Protein 4R2Y (pdb70)

Organism: Homo sapiens (NCBI:txid9606)

Nearest PDB structures (foldseek):
  4r2y-assembly3_C  TM=1.016E+00  e=1.659E-13  Homo sapiens
  5jg6-assembly2_D  TM=7.087E-01  e=4.059E-10  Homo sapiens
  9gaw-assembly1_C  TM=7.045E-01  e=9.807E-10  Homo sapiens
  4ui9-assembly1_B  TM=6.961E-01  e=1.474E-09  Homo sapiens
  5g05-assembly1_B  TM=6.969E-01  e=1.688E-09  Homo sapiens

Secondary structure (DSSP, 8-state):
-B-TTT--BTTS--GGGTTTT----EEEBTTS-EEEHHHHHHHHHHHS---B-TTSSSBP-B--/-B-TTT--BTTS--TT----EEEBTTS-EEEHHHHHHHHHHHPPPPB-TTT-SBP-B--/--B-TTT--BTTS--TTTTTTT----EEEBTTS-EEEHHHHHHHHHHHS--PBPTTSSSBP-B--/--B-TTT--BTTS--TT------EEEBTT--EEEHHHHHHHHHHHPPPPB-TTT-SB--B--

Foldseek 3Di:
DAAPQQRHDQVDAHPVCVVVNDDFHKDADPVGHIHTPVRVVVVCVVPDDQDCDPVDRHGDDDDD/DAAPQQRDDQVDAGPVDVFHKDADPVGHIHTPVRVVVVVVVPDDFDADPPPRHTDDDDD/DQAAPQQRHGQVDARPVCVVVVDDFDKDADPVGHIHTPVRVVVVCVVVDDQDCDPVDRHRDDDDD/DQAAPQQRDGQVDAGPVDPHDWHKDADPVGHIHTVVSVVVVVVVPDDFDADPPPRHGDDDDD

CATH classification: 3.30.40.10

Structure (mmCIF, N/CA/C/O backbone):
data_4R2Y
#
_entry.id   4R2Y
#
_cell.length_a   52.446
_cell.length_b   39.876
_cell.length_c   65.038
_cell.angle_alpha   90.00
_cell.angle_beta   108.49
_cell.angle_gamma   90.00
#
_symmetry.space_group_name_H-M   'P 1 2 1'
#
loop_
_entity.id
_entity.type
_entity.pdbx_description
1 polymer 'Anaphase-promoting complex subunit 11'
2 non-polymer 'ZINC ION'
3 water water
#
loop_
_atom_site.group_PDB
_atom_site.id
_atom_site.type_symbol
_atom_site.label_atom_id
_atom_site.label_alt_id
_atom_site.label_comp_id
_atom_site.label_asym_id
_atom_site.label_entity_id
_atom_site.label_seq_id
_atom_site.pdbx_PDB_ins_code
_atom_site.Cartn_x
_atom_site.Cartn_y
_atom_site.Cartn_z
_atom_site.occupancy
_atom_site.B_iso_or_equiv
_atom_site.auth_seq_id
_atom_site.auth_comp_id
_atom_site.auth_asym_id
_atom_site.auth_atom_id
_atom_site.pdbx_PDB_model_num
ATOM 1 N N . GLU A 1 5 ? 60.342 -20.458 32.729 1.00 37.28 21 GLU A N 1
ATOM 2 C CA . GLU A 1 5 ? 60.344 -19.226 31.957 1.00 29.14 21 GLU A CA 1
ATOM 3 C C . GLU A 1 5 ? 59.556 -18.150 32.701 1.00 23.13 21 GLU A C 1
ATOM 4 O O . GLU A 1 5 ? 58.800 -18.448 33.626 1.00 22.93 21 GLU A O 1
ATOM 10 N N . ASN A 1 6 ? 59.742 -16.906 32.285 1.00 20.06 22 ASN A N 1
ATOM 11 C CA . ASN A 1 6 ? 59.230 -15.754 33.024 1.00 19.04 22 ASN A CA 1
ATOM 12 C C . ASN A 1 6 ? 58.285 -14.878 32.205 1.00 15.97 22 ASN A C 1
ATOM 13 O O . ASN A 1 6 ? 58.452 -14.716 31.002 1.00 19.42 22 ASN A O 1
ATOM 18 N N . CYS A 1 7 ? 57.290 -14.311 32.877 1.00 14.79 23 CYS A N 1
ATOM 19 C CA . CYS A 1 7 ? 56.412 -13.300 32.289 1.00 14.58 23 CYS A CA 1
ATOM 20 C C . CYS A 1 7 ? 57.230 -12.167 31.674 1.00 15.89 23 CYS A C 1
ATOM 21 O O . CYS A 1 7 ? 58.144 -11.636 32.322 1.00 16.76 23 CYS A O 1
ATOM 24 N N . GLY A 1 8 ? 56.890 -11.778 30.451 1.00 17.79 24 GLY A N 1
ATOM 25 C CA . GLY A 1 8 ? 57.626 -10.741 29.745 1.00 20.91 24 GLY A CA 1
ATOM 26 C C . GLY A 1 8 ? 57.544 -9.343 30.349 1.00 21.40 24 GLY A C 1
ATOM 27 O O . GLY A 1 8 ? 58.390 -8.490 30.085 1.00 21.27 24 GLY A O 1
ATOM 28 N N . ILE A 1 9 ? 56.538 -9.103 31.175 1.00 13.74 25 ILE A N 1
ATOM 29 C CA . ILE A 1 9 ? 56.353 -7.778 31.749 1.00 15.72 25 ILE A CA 1
ATOM 30 C C . ILE A 1 9 ? 57.071 -7.658 33.099 1.00 17.07 25 ILE A C 1
ATOM 31 O O . ILE A 1 9 ? 57.921 -6.797 33.274 1.00 14.34 25 ILE A O 1
ATOM 36 N N . CYS A 1 10 ? 56.755 -8.555 34.030 1.00 11.85 26 CYS A N 1
ATOM 37 C CA . CYS A 1 10 ? 57.238 -8.457 35.407 1.00 12.31 26 CYS A CA 1
ATOM 38 C C . CYS A 1 10 ? 58.488 -9.308 35.638 1.00 14.78 26 CYS A C 1
ATOM 39 O O . CYS A 1 10 ? 59.149 -9.201 36.675 1.00 18.27 26 CYS A O 1
ATOM 42 N N . ARG A 1 11 ? 58.791 -10.167 34.669 1.00 13.73 27 ARG A N 1
ATOM 43 C CA . ARG A 1 11 ? 59.994 -11.006 34.708 1.00 13.77 27 ARG A CA 1
ATOM 44 C C . ARG A 1 11 ? 60.042 -11.950 35.920 1.00 20.01 27 ARG A C 1
ATOM 45 O O . ARG A 1 11 ? 61.117 -12.346 36.380 1.00 20.44 27 ARG A O 1
ATOM 53 N N . MET A 1 12 ? 58.876 -12.295 36.443 1.00 14.05 28 MET A N 1
ATOM 54 C CA . MET A 1 12 ? 58.769 -13.302 37.478 1.00 14.54 28 MET A CA 1
ATOM 55 C C . MET A 1 12 ? 58.336 -14.611 36.816 1.00 18.67 28 MET A C 1
ATOM 56 O O . MET A 1 12 ? 57.727 -14.604 35.745 1.00 16.39 28 MET A O 1
ATOM 61 N N . ALA A 1 13 ? 58.620 -15.728 37.475 1.00 19.65 29 ALA A N 1
ATOM 62 C CA . ALA A 1 13 ? 58.247 -17.036 36.939 1.00 25.61 29 ALA A CA 1
ATOM 63 C C . ALA A 1 13 ? 56.753 -17.184 36.565 1.00 22.28 29 ALA A C 1
ATOM 64 O O . ALA A 1 13 ? 55.867 -16.767 37.318 1.00 16.14 29 ALA A O 1
ATOM 66 N N . PHE A 1 14 ? 56.481 -17.816 35.419 1.00 18.76 30 PHE A N 1
ATOM 67 C CA . PHE A 1 14 ? 55.109 -18.157 35.034 1.00 18.91 30 PHE A CA 1
ATOM 68 C C . PHE A 1 14 ? 54.459 -19.101 36.034 1.00 18.84 30 PHE A C 1
ATOM 69 O O . PHE A 1 14 ? 53.243 -19.075 36.236 1.00 17.36 30 PHE A O 1
ATOM 77 N N . ASN A 1 15 ? 55.267 -19.971 36.624 1.00 22.42 31 ASN A N 1
ATOM 78 C CA . ASN A 1 15 ? 54.748 -21.008 37.502 1.00 24.52 31 ASN A CA 1
ATOM 79 C C . ASN A 1 15 ? 54.361 -20.430 38.844 1.00 23.86 31 ASN A C 1
ATOM 80 O O . ASN A 1 15 ? 53.821 -21.133 39.693 1.00 29.08 31 ASN A O 1
ATOM 85 N N . GLY A 1 16 ? 54.650 -19.145 39.041 1.00 17.26 32 GLY A N 1
ATOM 86 C CA . GLY A 1 16 ? 54.254 -18.467 40.257 1.00 19.95 32 GLY A CA 1
ATOM 87 C C . GLY A 1 16 ? 53.456 -17.224 39.914 1.00 18.14 32 GLY A C 1
ATOM 88 O O . GLY A 1 16 ? 53.106 -17.007 38.756 1.00 14.37 32 GLY A O 1
ATOM 89 N N . CYS A 1 17 ? 53.182 -16.401 40.917 1.00 17.38 33 CYS A N 1
ATOM 90 C CA . CYS A 1 17 ? 52.328 -15.230 40.703 1.00 19.21 33 CYS A CA 1
ATOM 91 C C . CYS A 1 17 ? 53.114 -13.971 40.343 1.00 14.53 33 CYS A C 1
ATOM 92 O O . CYS A 1 17 ? 54.344 -13.950 40.429 1.00 14.48 33 CYS A O 1
ATOM 95 N N . CYS A 1 18 ? 52.386 -12.943 39.912 1.00 14.01 34 CYS A N 1
ATOM 96 C CA . CYS A 1 18 ? 52.944 -11.616 39.617 1.00 12.53 34 CYS A CA 1
ATOM 97 C C . CYS A 1 18 ? 53.233 -10.906 40.938 1.00 12.81 34 CYS A C 1
ATOM 98 O O . CYS A 1 18 ? 52.864 -11.404 41.994 1.00 14.85 34 CYS A O 1
ATOM 101 N N . PRO A 1 19 ? 53.878 -9.728 40.881 1.00 12.75 35 PRO A N 1
ATOM 102 C CA . PRO A 1 19 ? 54.276 -9.055 42.127 1.00 14.81 35 PRO A CA 1
ATOM 103 C C . PRO A 1 19 ? 53.085 -8.648 42.998 1.00 14.64 35 PRO A C 1
ATOM 104 O O . PRO A 1 19 ? 53.243 -8.584 44.218 1.00 18.62 35 PRO A O 1
ATOM 108 N N . ASP A 1 20 ? 51.926 -8.369 42.408 1.00 12.26 36 ASP A N 1
ATOM 109 C CA . ASP A 1 20 ? 50.779 -7.939 43.222 1.00 16.76 36 ASP A CA 1
ATOM 110 C C . ASP A 1 20 ? 50.290 -9.052 44.129 1.00 17.53 36 ASP A C 1
ATOM 111 O O . ASP A 1 20 ? 49.665 -8.805 45.164 1.00 17.05 36 ASP A O 1
ATOM 116 N N . CYS A 1 21 ? 50.553 -10.280 43.715 1.00 14.22 37 CYS A N 1
ATOM 117 C CA . CYS A 1 21 ? 49.833 -11.420 44.257 1.00 17.94 37 CYS A CA 1
ATOM 118 C C . CYS A 1 21 ? 50.661 -12.194 45.267 1.00 22.87 37 CYS A C 1
ATOM 119 O O . CYS A 1 21 ? 50.153 -13.099 45.923 1.00 22.09 37 CYS A O 1
ATOM 122 N N . LYS A 1 22 ? 51.936 -11.835 45.382 1.00 21.13 38 LYS A N 1
ATOM 123 C CA . LYS A 1 22 ? 52.891 -12.587 46.196 1.00 27.05 38 LYS A CA 1
ATOM 124 C C . LYS A 1 22 ? 52.564 -12.518 47.674 1.00 30.30 38 LYS A C 1
ATOM 125 O O . LYS A 1 22 ? 52.514 -13.538 48.371 1.00 34.09 38 LYS A O 1
ATOM 131 N N . VAL A 1 23 ? 52.385 -11.298 48.161 1.00 31.49 39 VAL A N 1
ATOM 132 C CA . VAL A 1 23 ? 52.073 -11.116 49.565 1.00 40.70 39 VAL A CA 1
ATOM 133 C C . VAL A 1 23 ? 50.833 -11.891 49.980 1.00 48.04 39 VAL A C 1
ATOM 134 O O . VAL A 1 23 ? 50.917 -12.793 50.774 1.00 53.46 39 VAL A O 1
ATOM 138 N N . PRO A 1 24 ? 49.686 -11.573 49.399 1.00 48.05 40 PRO A N 1
ATOM 139 C CA . PRO A 1 24 ? 48.395 -12.010 49.928 1.00 46.72 40 PRO A CA 1
ATOM 140 C C . PRO A 1 24 ? 47.933 -13.232 49.204 1.00 45.23 40 PRO A C 1
ATOM 141 O O . PRO A 1 24 ? 46.802 -13.670 49.331 1.00 46.62 40 PRO A O 1
ATOM 145 N N . GLY A 1 25 ? 48.839 -13.804 48.440 1.00 41.29 41 GLY A N 1
ATOM 146 C CA . GLY A 1 25 ? 48.474 -14.989 47.707 1.00 40.75 41 GLY A CA 1
ATOM 147 C C . GLY A 1 25 ? 47.102 -14.998 47.050 1.00 40.78 41 GLY A C 1
ATOM 148 O O . GLY A 1 25 ? 46.273 -15.844 47.373 1.00 46.29 41 GLY A O 1
ATOM 149 N N . ASP A 1 26 ? 46.857 -14.097 46.105 1.00 32.67 42 ASP A N 1
ATOM 150 C CA . ASP A 1 26 ? 45.643 -14.183 45.299 1.00 29.65 42 ASP A CA 1
ATOM 151 C C . ASP A 1 26 ? 45.903 -15.086 44.091 1.00 21.68 42 ASP A C 1
ATOM 152 O O . ASP A 1 26 ? 47.060 -15.276 43.688 1.00 20.57 42 ASP A O 1
ATOM 157 N N . ASP A 1 27 ? 44.839 -15.651 43.528 1.00 19.28 43 ASP A N 1
ATOM 158 C CA . ASP A 1 27 ? 44.917 -16.328 42.231 1.00 19.57 43 ASP A CA 1
ATOM 159 C C . ASP A 1 27 ? 45.523 -15.357 41.238 1.00 16.46 43 ASP A C 1
ATOM 160 O O . ASP A 1 27 ? 45.206 -14.163 41.250 1.00 16.04 43 ASP A O 1
ATOM 165 N N . CYS A 1 28 ? 46.374 -15.870 40.361 1.00 15.72 44 CYS A N 1
ATOM 166 C CA . CYS A 1 28 ? 47.073 -15.022 39.407 1.00 14.03 44 CYS A CA 1
ATOM 167 C C . CYS A 1 28 ? 47.204 -15.814 38.103 1.00 11.71 44 CYS A C 1
ATOM 168 O O . CYS A 1 28 ? 48.239 -16.414 37.827 1.00 16.13 44 CYS A O 1
ATOM 171 N N . PRO A 1 29 ? 46.139 -15.845 37.307 1.00 11.31 45 PRO A N 1
ATOM 172 C CA . PRO A 1 29 ? 46.116 -16.715 36.126 1.00 16.01 45 PRO A CA 1
ATOM 173 C C . PRO A 1 29 ? 46.998 -16.189 34.997 1.00 12.10 45 PRO A C 1
ATOM 174 O O . PRO A 1 29 ? 47.346 -15.007 34.985 1.00 13.57 45 PRO A O 1
ATOM 178 N N . LEU A 1 30 ? 47.334 -17.076 34.057 1.00 14.12 46 LEU A N 1
ATOM 179 C CA . LEU A 1 30 ? 48.122 -16.726 32.892 1.00 11.17 46 LEU A CA 1
ATOM 180 C C . LEU A 1 30 ? 47.251 -16.526 31.665 1.00 14.40 46 LEU A C 1
ATOM 181 O O . LEU A 1 30 ? 46.137 -17.053 31.575 1.00 13.90 46 LEU A O 1
ATOM 186 N N . VAL A 1 31 ? 47.762 -15.759 30.707 1.00 13.59 47 VAL A N 1
ATOM 187 C CA . VAL A 1 31 ? 47.064 -15.568 29.432 1.00 15.49 47 VAL A CA 1
ATOM 188 C C . VAL A 1 31 ? 48.042 -15.669 28.281 1.00 16.77 47 VAL A C 1
ATOM 189 O O . VAL A 1 31 ? 49.233 -15.424 28.450 1.00 14.00 47 VAL A O 1
ATOM 193 N N . TRP A 1 32 ? 47.531 -16.035 27.112 1.00 16.62 48 TRP A N 1
ATOM 194 C CA . TRP A 1 32 ? 48.387 -16.261 25.958 1.00 15.41 48 TRP A CA 1
ATOM 195 C C . TRP A 1 32 ? 47.934 -15.420 24.799 1.00 13.64 48 TRP A C 1
ATOM 196 O O . TRP A 1 32 ? 46.726 -15.194 24.619 1.00 13.20 48 TRP A O 1
ATOM 207 N N . GLY A 1 33 ? 48.899 -14.968 23.999 1.00 16.19 49 GLY A N 1
ATOM 208 C CA . GLY A 1 33 ? 48.592 -14.221 22.795 1.00 16.66 49 GLY A CA 1
ATOM 209 C C . GLY A 1 33 ? 48.772 -15.074 21.549 1.00 16.54 49 GLY A C 1
ATOM 210 O O . GLY A 1 33 ? 49.462 -16.086 21.592 1.00 19.37 49 GLY A O 1
ATOM 211 N N . GLN A 1 34 ? 48.160 -14.657 20.443 1.00 18.27 50 GLN A N 1
ATOM 212 C CA . GLN A 1 34 ? 48.292 -15.370 19.166 1.00 23.27 50 GLN A CA 1
ATOM 213 C C . GLN A 1 34 ? 49.748 -15.366 18.702 1.00 23.04 50 GLN A C 1
ATOM 214 O O . GLN A 1 34 ? 50.178 -16.230 17.933 1.00 17.70 50 GLN A O 1
ATOM 220 N N . CYS A 1 35 ? 50.509 -14.394 19.185 1.00 18.23 51 CYS A N 1
ATOM 221 C CA . CYS A 1 35 ? 51.933 -14.302 18.885 1.00 15.25 51 CYS A CA 1
ATOM 222 C C . CYS A 1 35 ? 52.738 -15.300 19.694 1.00 17.61 51 CYS A C 1
ATOM 223 O O . CYS A 1 35 ? 53.948 -15.407 19.523 1.00 20.83 51 CYS A O 1
ATOM 226 N N . SER A 1 36 ? 52.073 -16.010 20.599 1.00 18.78 52 SER A N 1
ATOM 227 C CA . SER A 1 36 ? 52.719 -17.066 21.370 1.00 21.97 52 SER A CA 1
ATOM 228 C C . SER A 1 36 ? 53.378 -16.605 22.657 1.00 17.57 52 SER A C 1
ATOM 229 O O . SER A 1 36 ? 54.118 -17.359 23.255 1.00 22.45 52 SER A O 1
ATOM 232 N N . HIS A 1 37 ? 53.162 -15.359 23.063 1.00 18.77 53 HIS A N 1
ATOM 233 C CA . HIS A 1 37 ? 53.778 -14.909 24.308 1.00 17.59 53 HIS A CA 1
ATOM 234 C C . HIS A 1 37 ? 52.785 -15.053 25.440 1.00 14.87 53 HIS A C 1
ATOM 235 O O . HIS A 1 37 ? 51.593 -14.877 25.252 1.00 15.06 53 HIS A O 1
ATOM 242 N N . CYS A 1 38 ? 53.295 -15.401 26.608 1.00 14.22 54 CYS A N 1
ATOM 243 C CA . CYS A 1 38 ? 52.454 -15.646 27.762 1.00 17.04 54 CYS A CA 1
ATOM 244 C C . CYS A 1 38 ? 52.737 -14.560 28.798 1.00 15.51 54 CYS A C 1
ATOM 245 O O . CYS A 1 38 ? 53.875 -14.102 28.920 1.00 13.47 54 CYS A O 1
ATOM 248 N N . PHE A 1 39 ? 51.711 -14.142 29.537 1.00 12.97 55 PHE A N 1
ATOM 249 C CA . PHE A 1 39 ? 51.890 -13.154 30.608 1.00 10.72 55 PHE A CA 1
ATOM 250 C C . PHE A 1 39 ? 50.972 -13.511 31.751 1.00 12.87 55 PHE A C 1
ATOM 251 O O . PHE A 1 39 ? 49.974 -14.183 31.532 1.00 10.65 55 PHE A O 1
ATOM 259 N N . HIS A 1 40 ? 51.278 -13.048 32.963 1.00 12.01 56 HIS A N 1
ATOM 260 C CA . HIS A 1 40 ? 50.252 -13.027 33.993 1.00 12.55 56 HIS A CA 1
ATOM 261 C C . HIS A 1 40 ? 49.148 -12.093 33.496 1.00 10.74 56 HIS A C 1
ATOM 262 O O . HIS A 1 40 ? 49.422 -11.027 32.946 1.00 10.50 56 HIS A O 1
ATOM 269 N N . MET A 1 41 ? 47.901 -12.516 33.660 1.00 10.10 57 MET A N 1
ATOM 270 C CA A MET A 1 41 ? 46.756 -11.675 33.357 0.46 9.62 57 MET A CA 1
ATOM 271 C CA B MET A 1 41 ? 46.744 -11.682 33.378 0.54 9.62 57 MET A CA 1
ATOM 272 C C . MET A 1 41 ? 46.866 -10.292 33.994 1.00 9.46 57 MET A C 1
ATOM 273 O O . MET A 1 41 ? 46.586 -9.282 33.338 1.00 10.03 57 MET A O 1
ATOM 282 N N . HIS A 1 42 ? 47.274 -10.241 35.268 1.00 9.76 58 HIS A N 1
ATOM 283 C CA . HIS A 1 42 ? 47.401 -8.953 35.959 1.00 9.67 58 HIS A CA 1
ATOM 284 C C . HIS A 1 42 ? 48.391 -8.025 35.265 1.00 9.59 58 HIS A C 1
ATOM 285 O O . HIS A 1 42 ? 48.158 -6.815 35.157 1.00 9.33 58 HIS A O 1
ATOM 292 N N . CYS A 1 43 ? 49.479 -8.605 34.764 1.00 9.85 59 CYS A N 1
ATOM 293 C CA . CYS A 1 43 ? 50.493 -7.830 34.067 1.00 9.83 59 CYS A CA 1
ATOM 294 C C . CYS A 1 43 ? 49.999 -7.316 32.717 1.00 10.46 59 CYS A C 1
ATOM 295 O O . CYS A 1 43 ? 50.116 -6.139 32.441 1.00 9.19 59 CYS A O 1
ATOM 298 N N . ILE A 1 44 ? 49.432 -8.191 31.884 1.00 9.26 60 ILE A N 1
ATOM 299 C CA . ILE A 1 44 ? 48.977 -7.752 30.568 1.00 9.50 60 ILE A CA 1
ATOM 300 C C . ILE A 1 44 ? 47.818 -6.780 30.744 1.00 10.10 60 ILE A C 1
ATOM 301 O O . ILE A 1 44 ? 47.659 -5.841 29.974 1.00 8.26 60 ILE A O 1
ATOM 306 N N . LEU A 1 45 ? 47.030 -6.965 31.798 1.00 9.13 61 LEU A N 1
ATOM 307 C CA . LEU A 1 45 ? 45.983 -5.978 32.089 1.00 11.50 61 LEU A CA 1
ATOM 308 C C . LEU A 1 45 ? 46.505 -4.552 32.308 1.00 9.91 61 LEU A C 1
ATOM 309 O O . LEU A 1 45 ? 45.919 -3.596 31.780 1.00 7.96 61 LEU A O 1
ATOM 314 N N . LYS A 1 46 ? 47.579 -4.396 33.094 1.00 8.54 62 LYS A N 1
ATOM 315 C CA . LYS A 1 46 ? 48.213 -3.091 33.290 1.00 8.57 62 LYS A CA 1
ATOM 316 C C . LYS A 1 46 ? 48.707 -2.526 31.976 1.00 12.95 62 LYS A C 1
ATOM 317 O O . LYS A 1 46 ? 48.605 -1.320 31.725 1.00 9.00 62 LYS A O 1
ATOM 323 N N . TRP A 1 47 ? 49.285 -3.394 31.160 1.00 8.49 63 TRP A N 1
ATOM 324 C CA . TRP A 1 47 ? 49.761 -2.997 29.837 1.00 8.36 63 TRP A CA 1
ATOM 325 C C . TRP A 1 47 ? 48.610 -2.460 28.974 1.00 9.65 63 TRP A C 1
ATOM 326 O O . TRP A 1 47 ? 48.677 -1.355 28.460 1.00 7.85 63 TRP A O 1
ATOM 337 N N . LEU A 1 48 ? 47.549 -3.250 28.831 1.00 7.82 64 LEU A N 1
ATOM 338 C CA . LEU A 1 48 ? 46.460 -2.906 27.926 1.00 7.50 64 LEU A CA 1
ATOM 339 C C . LEU A 1 48 ? 45.732 -1.685 28.415 1.00 7.37 64 LEU A C 1
ATOM 340 O O . LEU A 1 48 ? 45.296 -0.853 27.628 1.00 8.64 64 LEU A O 1
ATOM 345 N N . HIS A 1 49 ? 45.646 -1.527 29.733 1.00 7.50 65 HIS A N 1
ATOM 346 C CA . HIS A 1 49 ? 44.960 -0.357 30.268 1.00 7.64 65 HIS A CA 1
ATOM 347 C C . HIS A 1 49 ? 45.749 0.909 29.958 1.00 7.46 65 HIS A C 1
ATOM 348 O O . HIS A 1 49 ? 45.189 1.965 29.615 1.00 7.34 65 HIS A O 1
ATOM 355 N N . ALA A 1 50 ? 47.063 0.817 30.061 1.00 7.68 66 ALA A N 1
ATOM 356 C CA . ALA A 1 50 ? 47.893 1.997 29.843 1.00 7.79 66 ALA A CA 1
ATOM 357 C C . ALA A 1 50 ? 47.935 2.358 28.355 1.00 7.62 66 ALA A C 1
ATOM 358 O O . ALA A 1 50 ? 47.909 3.547 27.989 1.00 8.53 66 ALA A O 1
ATOM 360 N N . GLN A 1 51 ? 47.972 1.350 27.497 1.00 7.53 67 GLN A N 1
ATOM 361 C CA . GLN A 1 51 ? 48.102 1.615 26.052 1.00 7.40 67 GLN A CA 1
ATOM 362 C C . GLN A 1 51 ? 46.803 2.019 25.363 1.00 10.56 67 GLN A C 1
ATOM 363 O O . GLN A 1 51 ? 46.840 2.616 24.291 1.00 12.66 67 GLN A O 1
ATOM 369 N N . GLN A 1 52 ? 45.666 1.668 25.950 1.00 7.04 68 GLN A N 1
ATOM 370 C CA . GLN A 1 52 ? 44.363 1.926 25.324 1.00 6.84 68 GLN A CA 1
ATOM 371 C C . GLN A 1 52 ? 43.966 3.385 25.548 1.00 11.81 68 GLN A C 1
ATOM 372 O O . GLN A 1 52 ? 44.342 3.970 26.551 1.00 12.03 68 GLN A O 1
ATOM 378 N N . VAL A 1 53 ? 43.239 3.979 24.600 1.00 9.67 69 VAL A N 1
ATOM 379 C CA . VAL A 1 53 ? 42.734 5.329 24.788 1.00 14.14 69 VAL A CA 1
ATOM 380 C C . VAL A 1 53 ? 41.708 5.332 25.908 1.00 10.03 69 VAL A C 1
ATOM 381 O O . VAL A 1 53 ? 41.003 4.353 26.099 1.00 12.00 69 VAL A O 1
ATOM 385 N N . GLN A 1 54 ? 41.604 6.427 26.638 1.00 14.67 70 GLN A N 1
ATOM 386 C CA . GLN A 1 54 ? 40.508 6.532 27.587 1.00 23.80 70 GLN A CA 1
ATOM 387 C C . GLN A 1 54 ? 39.305 7.037 26.800 1.00 14.93 70 GLN A C 1
ATOM 388 O O . GLN A 1 54 ? 39.327 8.151 26.291 1.00 19.41 70 GLN A O 1
ATOM 390 N N . GLN A 1 55 ? 38.276 6.211 26.638 1.00 10.61 71 GLN A N 1
ATOM 391 C CA . GLN A 1 55 ? 37.159 6.612 25.780 1.00 9.91 71 GLN A CA 1
ATOM 392 C C . GLN A 1 55 ? 36.328 7.652 26.487 1.00 12.11 71 GLN A C 1
ATOM 393 O O . GLN A 1 55 ? 36.335 7.741 27.717 1.00 14.32 71 GLN A O 1
ATOM 399 N N . HIS A 1 56 ? 35.649 8.466 25.695 1.00 12.23 72 HIS A N 1
ATOM 400 C CA . HIS 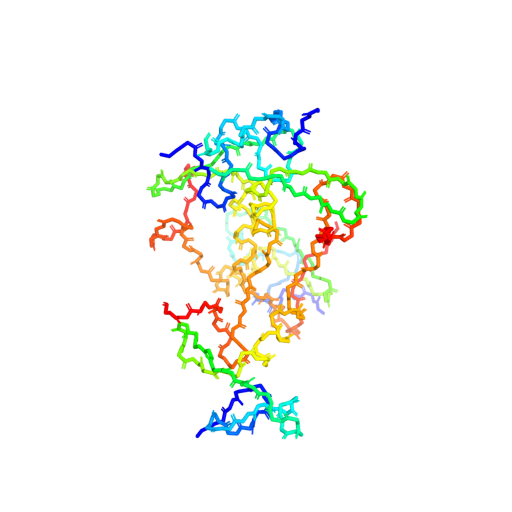A 1 56 ? 34.695 9.400 26.244 1.00 11.93 72 HIS A CA 1
ATOM 401 C C . HIS A 1 56 ? 33.290 8.911 25.928 1.00 10.30 72 HIS A C 1
ATOM 402 O O . HIS A 1 56 ? 33.099 8.008 25.103 1.00 9.91 72 HIS A O 1
ATOM 409 N N . CYS A 1 57 ? 32.315 9.514 26.578 1.00 9.28 73 CYS A N 1
ATOM 410 C CA . CYS A 1 57 ? 30.918 9.192 26.326 1.00 9.16 73 CYS A CA 1
ATOM 411 C C . CYS A 1 57 ? 30.556 9.582 24.887 1.00 10.79 73 CYS A C 1
ATOM 412 O O . CYS A 1 57 ? 31.048 10.587 24.368 1.00 12.47 73 CYS A O 1
ATOM 415 N N . PRO A 1 58 ? 29.711 8.780 24.224 1.00 11.14 74 PRO A N 1
ATOM 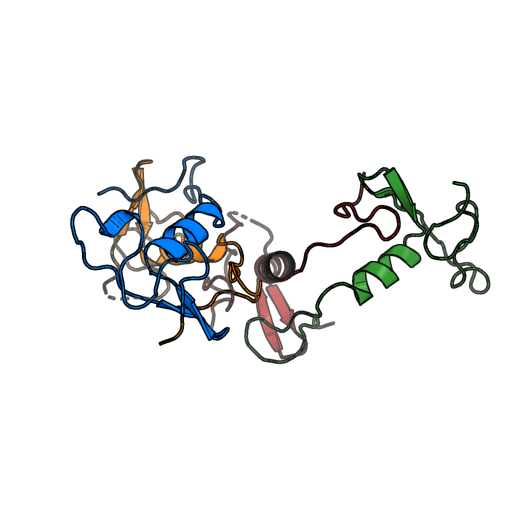416 C CA . PRO A 1 58 ? 29.335 9.129 22.856 1.00 18.36 74 PRO A CA 1
ATOM 417 C C . PRO A 1 58 ? 28.682 10.510 22.748 1.00 17.49 74 PRO A C 1
ATOM 4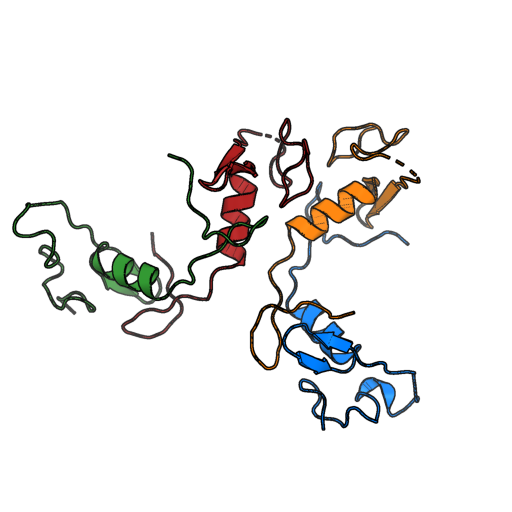18 O O . PRO A 1 58 ? 28.756 11.131 21.688 1.00 22.43 74 PRO A O 1
ATOM 422 N N . MET A 1 59 ? 28.066 10.976 23.829 1.00 12.13 75 MET A N 1
ATOM 423 C CA . MET A 1 59 ? 27.170 12.136 23.782 1.00 11.76 75 MET A CA 1
ATOM 424 C C . MET A 1 59 ? 27.655 13.343 24.589 1.00 18.67 75 MET A C 1
ATOM 425 O O . MET A 1 59 ? 26.997 14.396 24.586 1.00 20.14 75 MET A O 1
ATOM 430 N N . CYS A 1 60 ? 28.764 13.186 25.303 1.00 16.32 76 CYS A N 1
ATOM 431 C CA . CYS A 1 60 ? 29.357 14.295 26.047 1.00 19.06 76 CYS A CA 1
ATOM 432 C C . CYS A 1 60 ? 30.870 14.130 26.148 1.00 17.52 76 CYS A C 1
ATOM 433 O O . CYS A 1 60 ? 31.435 13.153 25.653 1.00 18.16 76 CYS A O 1
ATOM 436 N N . ARG A 1 61 ? 31.546 15.091 26.766 1.00 17.39 77 ARG A N 1
ATOM 437 C CA . ARG A 1 61 ? 33.002 15.037 26.778 1.00 15.49 77 ARG A CA 1
ATOM 438 C C . ARG A 1 61 ? 33.585 14.185 27.888 1.00 13.89 77 ARG A C 1
ATOM 439 O O . ARG A 1 61 ? 34.789 13.919 27.900 1.00 14.60 77 ARG A O 1
ATOM 447 N N . GLN A 1 62 ? 32.752 13.781 28.839 1.00 11.06 78 GLN A N 1
ATOM 448 C CA . GLN A 1 62 ? 33.256 13.063 30.010 1.00 10.67 78 GLN A CA 1
ATOM 449 C C . GLN A 1 62 ? 33.825 11.699 29.637 1.00 10.30 78 GLN A C 1
ATOM 450 O O . GLN A 1 62 ? 33.356 11.055 28.688 1.00 12.24 78 GLN A O 1
ATOM 456 N N . GLU A 1 63 ? 34.833 11.261 30.382 1.00 11.34 79 GLU A N 1
ATOM 457 C CA . GLU A 1 63 ? 35.332 9.904 30.236 1.00 7.55 79 GLU A CA 1
ATOM 458 C C . GLU A 1 63 ? 34.175 8.958 30.434 1.00 9.39 79 GLU A C 1
ATOM 459 O O . GLU A 1 63 ? 33.295 9.202 31.266 1.00 14.03 79 GLU A O 1
ATOM 465 N N . TRP A 1 64 ? 34.170 7.877 29.669 1.00 11.44 80 TRP A N 1
ATOM 466 C CA . TRP A 1 64 ? 33.105 6.896 29.797 1.00 7.24 80 TRP A CA 1
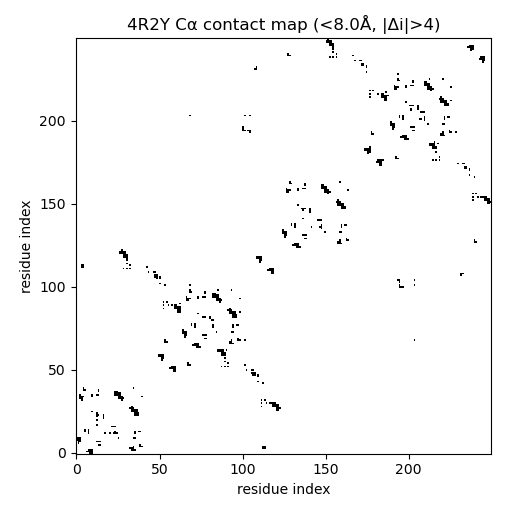ATOM 467 C C . TRP A 1 64 ? 33.404 6.010 30.984 1.00 7.26 80 TRP A C 1
ATOM 468 O O . TRP A 1 64 ? 34.472 5.367 31.050 1.00 7.57 80 TRP A O 1
ATOM 479 N N . LYS A 1 65 ? 32.471 5.995 31.935 1.00 9.44 81 LYS A N 1
ATOM 480 C CA . LYS A 1 65 ? 32.505 5.058 33.059 1.00 7.37 81 LYS A CA 1
ATOM 481 C C . LYS A 1 65 ? 31.125 4.477 33.260 1.00 7.44 81 LYS A C 1
ATOM 482 O O . LYS A 1 65 ? 30.147 5.200 33.227 1.00 9.88 81 LYS A O 1
ATOM 488 N N . PHE A 1 66 ? 31.043 3.172 33.477 1.00 7.40 82 PHE A N 1
ATOM 489 C CA . PHE A 1 66 ? 29.733 2.569 33.647 1.00 7.50 82 PHE A CA 1
ATOM 490 C C . PHE A 1 66 ? 29.204 2.948 35.018 1.00 7.70 82 PHE A C 1
ATOM 491 O O . PHE A 1 66 ? 29.931 2.938 36.003 1.00 9.65 82 PHE A O 1
ATOM 499 N N . LYS A 1 67 ? 27.930 3.299 35.065 1.00 7.87 83 LYS A N 1
ATOM 500 C CA . LYS A 1 67 ? 27.263 3.527 36.337 1.00 9.37 83 LYS A CA 1
ATOM 501 C C . LYS A 1 67 ? 27.015 2.183 36.990 1.00 12.02 83 LYS A C 1
ATOM 502 O O . LYS A 1 67 ? 26.470 1.279 36.356 1.00 14.40 83 LYS A O 1
ATOM 508 N N . GLU A 1 68 ? 27.451 2.029 38.239 1.00 10.77 84 GLU A N 1
ATOM 509 C CA . GLU A 1 68 ? 27.263 0.769 38.953 1.00 19.51 84 GLU A CA 1
ATOM 510 C C . GLU A 1 68 ? 26.111 0.841 39.957 1.00 26.74 84 GLU A C 1
ATOM 511 O O . GLU A 1 68 ? 25.182 1.628 39.793 1.00 26.04 84 GLU A O 1
ATOM 517 N N . GLU B 1 5 ? 13.058 8.212 25.734 1.00 38.70 21 GLU B N 1
ATOM 518 C CA . GLU B 1 5 ? 13.628 8.911 24.587 1.00 32.00 21 GLU B CA 1
ATOM 519 C C . GLU B 1 5 ? 14.414 7.923 23.726 1.00 23.71 21 GLU B C 1
ATOM 520 O O . GLU B 1 5 ? 14.123 6.726 23.762 1.00 21.92 21 GLU B O 1
ATOM 526 N N . ASN B 1 6 ? 15.390 8.417 22.959 1.00 18.95 22 ASN B N 1
ATOM 527 C CA . ASN B 1 6 ? 16.204 7.540 22.108 1.00 16.26 22 ASN B CA 1
ATOM 528 C C . ASN B 1 6 ? 17.680 7.410 22.511 1.00 17.75 22 ASN B C 1
ATOM 529 O O . ASN B 1 6 ? 18.311 8.376 22.941 1.00 17.83 22 ASN B O 1
ATOM 534 N N . CYS B 1 7 ? 18.211 6.202 22.329 1.00 13.37 23 CYS B N 1
ATOM 535 C CA . CYS B 1 7 ? 19.647 5.918 22.406 1.00 11.36 23 CYS B CA 1
ATOM 536 C C . CYS B 1 7 ? 20.403 6.783 21.409 1.00 10.69 23 CYS B C 1
ATOM 537 O O . CYS B 1 7 ? 20.107 6.762 20.208 1.00 12.97 23 CYS B O 1
ATOM 540 N N . GLY B 1 8 ? 21.397 7.515 21.903 1.00 9.65 24 GLY B N 1
ATOM 541 C CA . GLY B 1 8 ? 22.147 8.454 21.091 1.00 13.62 24 GLY B CA 1
ATOM 542 C C . GLY B 1 8 ? 22.971 7.813 19.996 1.00 17.23 24 GLY B C 1
ATOM 543 O O . GLY B 1 8 ? 23.340 8.477 19.027 1.00 18.27 24 GLY B O 1
ATOM 544 N N . ILE B 1 9 ? 23.285 6.532 20.144 1.00 10.22 25 ILE B N 1
ATOM 545 C CA . ILE B 1 9 ? 24.064 5.833 19.133 1.00 12.83 25 ILE B CA 1
ATOM 546 C C . ILE B 1 9 ? 23.225 5.341 17.941 1.00 13.33 25 ILE B C 1
ATOM 547 O O . ILE B 1 9 ? 23.510 5.683 16.799 1.00 15.48 25 ILE B O 1
ATOM 552 N N . CYS B 1 10 ? 22.188 4.550 18.207 1.00 9.05 26 CYS B N 1
ATOM 553 C CA . CYS B 1 10 ? 21.426 3.912 17.134 1.00 12.21 26 CYS B CA 1
ATOM 554 C C . CYS B 1 10 ? 20.164 4.688 16.756 1.00 16.01 26 CYS B C 1
ATOM 555 O O . CYS B 1 10 ? 19.487 4.348 15.781 1.00 14.14 26 CYS B O 1
ATOM 558 N N . ARG B 1 11 ? 19.835 5.711 17.545 1.00 13.01 27 ARG B N 1
ATOM 559 C CA . ARG B 1 11 ? 18.645 6.531 17.320 1.00 12.90 27 ARG B CA 1
ATOM 560 C C . ARG B 1 11 ? 17.314 5.791 17.514 1.00 20.12 27 ARG B C 1
ATOM 561 O O . ARG B 1 11 ? 16.259 6.290 17.112 1.00 25.67 27 ARG B O 1
ATOM 569 N N . MET B 1 12 ? 17.354 4.617 18.142 1.00 16.14 28 MET B N 1
ATOM 570 C CA . MET B 1 12 ? 16.144 3.854 18.427 1.00 10.96 28 MET B CA 1
ATOM 571 C C . MET B 1 12 ? 15.704 4.075 19.879 1.00 12.70 28 MET B C 1
ATOM 572 O O . MET B 1 12 ? 16.516 4.419 20.726 1.00 13.59 28 MET B O 1
ATOM 577 N N . ALA B 1 13 ? 14.418 3.875 20.157 1.00 15.66 29 ALA B N 1
ATOM 578 C CA . ALA B 1 13 ? 13.868 4.107 21.499 1.00 15.66 29 ALA B CA 1
ATOM 579 C C . ALA B 1 13 ? 14.510 3.268 22.612 1.00 13.89 29 ALA B C 1
ATOM 580 O O . ALA B 1 13 ? 14.847 2.092 22.413 1.00 14.34 29 ALA B O 1
ATOM 582 N N . PHE B 1 14 ? 14.647 3.870 23.795 1.00 15.77 30 PHE B N 1
ATOM 583 C CA . PHE B 1 14 ? 15.122 3.174 24.986 1.00 15.26 30 PHE B CA 1
ATOM 584 C C . PHE B 1 14 ? 14.169 2.044 25.358 1.00 12.39 30 PHE B C 1
ATOM 585 O O . PHE B 1 14 ? 14.594 1.015 25.870 1.00 14.28 30 PHE B O 1
ATOM 593 N N . ASN B 1 15 ? 12.871 2.230 25.088 1.00 14.30 31 ASN B N 1
ATOM 594 C CA . ASN B 1 15 ? 11.894 1.200 25.460 1.00 19.50 31 ASN B CA 1
ATOM 595 C C . ASN B 1 15 ? 11.868 -0.007 24.529 1.00 18.52 31 ASN B C 1
ATOM 596 O O . ASN B 1 15 ? 11.044 -0.909 24.696 1.00 19.69 31 ASN B O 1
ATOM 601 N N . GLY B 1 16 ? 12.775 -0.030 23.557 1.00 14.71 32 GLY B N 1
ATOM 602 C CA . GLY B 1 16 ? 12.835 -1.089 22.580 1.00 14.46 32 GLY B CA 1
ATOM 603 C C . GLY B 1 16 ? 14.251 -1.597 22.391 1.00 13.86 32 GLY B C 1
ATOM 604 O O . GLY B 1 16 ? 15.175 -1.147 23.077 1.00 19.74 32 GLY B O 1
ATOM 605 N N . CYS B 1 17 ? 14.423 -2.524 21.457 1.00 11.78 33 CYS B N 1
ATOM 606 C CA . CYS B 1 17 ? 15.731 -3.134 21.215 1.00 14.28 33 CYS B CA 1
ATOM 607 C C . CYS B 1 17 ? 16.675 -2.270 20.385 1.00 13.51 33 CYS B C 1
ATOM 608 O O . CYS B 1 17 ? 16.251 -1.318 19.733 1.00 11.99 33 CYS B O 1
ATOM 611 N N . CYS B 1 18 ? 17.959 -2.629 20.402 1.00 11.06 34 CYS B N 1
ATOM 612 C CA . CYS B 1 18 ? 18.924 -2.011 19.504 1.00 10.49 34 CYS B CA 1
ATOM 613 C C . CYS B 1 18 ? 18.710 -2.560 18.092 1.00 9.83 34 CYS B C 1
ATOM 614 O O . CYS B 1 18 ? 17.887 -3.460 17.884 1.00 12.40 34 CYS B O 1
ATOM 617 N N . PRO B 1 19 ? 19.453 -2.023 17.109 1.00 9.69 35 PRO B N 1
ATOM 618 C CA . PRO B 1 19 ? 19.263 -2.479 15.727 1.00 14.48 35 PRO B CA 1
ATOM 619 C C . PRO B 1 19 ? 19.574 -3.964 15.498 1.00 15.36 35 PRO B C 1
ATOM 620 O O . PRO B 1 19 ? 19.109 -4.495 14.503 1.00 15.02 35 PRO B O 1
ATOM 624 N N . ASP B 1 20 ? 20.337 -4.616 16.372 1.00 14.29 36 ASP B N 1
ATOM 625 C CA . ASP B 1 20 ? 20.696 -6.014 16.120 1.00 16.66 36 ASP B CA 1
ATOM 626 C C . ASP B 1 20 ? 19.785 -7.064 16.778 1.00 19.06 36 ASP B C 1
ATOM 627 O O . ASP B 1 20 ? 19.887 -8.262 16.479 1.00 23.80 36 ASP B O 1
ATOM 632 N N . CYS B 1 21 ? 18.898 -6.617 17.658 1.00 18.31 37 CYS B N 1
ATOM 633 C CA . CYS B 1 21 ? 18.073 -7.537 18.430 1.00 12.61 37 CYS B CA 1
ATOM 634 C C . CYS B 1 21 ? 16.601 -7.524 18.001 1.00 16.90 37 CYS B C 1
ATOM 635 O O . CYS B 1 21 ? 16.108 -6.516 17.500 1.00 20.79 37 CYS B O 1
ATOM 638 N N . ASP B 1 27 ? 17.562 -10.427 24.609 1.00 24.18 43 ASP B N 1
ATOM 639 C CA . ASP B 1 27 ? 18.092 -9.747 25.791 1.00 19.34 43 ASP B CA 1
ATOM 640 C C . ASP B 1 27 ? 18.947 -8.550 25.366 1.00 15.63 43 ASP B C 1
ATOM 641 O O . ASP B 1 27 ? 20.093 -8.713 24.956 1.00 18.01 43 ASP B O 1
ATOM 646 N N . CYS B 1 28 ? 18.374 -7.360 25.446 1.00 14.33 44 CYS B N 1
ATOM 647 C CA . CYS B 1 28 ? 19.027 -6.153 24.969 1.00 12.93 44 CYS B CA 1
ATOM 648 C C . CYS B 1 28 ? 18.926 -5.095 26.050 1.00 10.99 44 CYS B C 1
ATOM 649 O O . CYS B 1 28 ? 18.036 -4.249 26.021 1.00 12.87 44 CYS B O 1
ATOM 652 N N . PRO B 1 29 ? 19.845 -5.137 27.021 1.00 10.46 45 PRO B N 1
ATOM 653 C CA . PRO B 1 29 ? 19.745 -4.273 28.194 1.00 10.05 45 PRO B CA 1
ATOM 654 C C . PRO B 1 29 ? 20.215 -2.861 27.911 1.00 11.40 45 PRO B C 1
ATOM 655 O O . PRO B 1 29 ? 21.022 -2.660 26.993 1.00 10.15 45 PRO B O 1
ATOM 659 N N . LEU B 1 30 ? 19.707 -1.907 28.694 1.00 9.03 46 LEU B N 1
ATOM 660 C CA . LEU B 1 30 ? 20.243 -0.549 28.664 1.00 8.88 46 LEU B CA 1
ATOM 661 C C . LEU B 1 30 ? 21.454 -0.451 29.598 1.00 8.59 46 LEU B C 1
ATOM 662 O O . LEU B 1 30 ? 21.636 -1.267 30.505 1.00 12.25 46 LEU B O 1
ATOM 667 N N . VAL B 1 31 ? 22.260 0.576 29.389 1.00 8.42 47 VAL B N 1
ATOM 668 C CA . VAL B 1 31 ? 23.386 0.862 30.281 1.00 8.20 47 VAL B CA 1
ATOM 669 C C . VAL B 1 31 ? 23.462 2.381 30.508 1.00 10.09 47 VAL B C 1
ATOM 670 O O . VAL B 1 31 ? 23.058 3.149 29.639 1.00 9.50 47 VAL B O 1
ATOM 674 N N . TRP B 1 32 ? 23.938 2.811 31.682 1.00 8.23 48 TRP B N 1
ATOM 675 C CA . TRP B 1 32 ? 24.078 4.241 31.987 1.00 8.31 48 TRP B CA 1
ATOM 676 C C . TRP B 1 32 ? 25.542 4.558 32.254 1.00 8.08 48 TRP B C 1
ATOM 677 O O . TRP B 1 32 ? 26.239 3.740 32.866 1.00 9.82 48 TRP B O 1
ATOM 688 N N . GLY B 1 33 ? 25.983 5.744 31.840 1.00 10.94 49 GLY B N 1
ATOM 689 C CA . GLY B 1 33 ? 27.300 6.241 32.207 1.00 10.31 49 GLY B CA 1
ATOM 690 C C . GLY B 1 33 ? 27.239 7.028 33.494 1.00 10.59 49 GLY B C 1
ATOM 691 O O . GLY B 1 33 ? 26.166 7.468 33.899 1.00 11.33 49 GLY B O 1
ATOM 692 N N . GLN B 1 34 ? 28.380 7.236 34.146 1.00 11.44 50 GLN B N 1
ATOM 693 C CA . GLN B 1 34 ? 28.421 8.080 35.336 1.00 14.95 50 GLN B CA 1
ATOM 694 C C . GLN B 1 34 ? 28.100 9.543 34.991 1.00 11.40 50 GLN B C 1
ATOM 695 O O . GLN B 1 34 ? 27.804 10.347 35.861 1.00 14.61 50 GLN B O 1
ATOM 701 N N . CYS B 1 35 ? 28.132 9.850 33.709 1.00 10.73 51 CYS B N 1
ATOM 702 C CA . CYS B 1 35 ? 27.765 11.161 33.189 1.00 13.73 51 CYS B CA 1
ATOM 703 C C . CYS B 1 35 ? 26.254 11.263 33.020 1.00 16.63 51 CYS B C 1
ATOM 704 O O . CYS B 1 35 ? 25.746 12.306 32.618 1.00 17.30 51 CYS B O 1
ATOM 707 N N . SER B 1 36 ? 25.553 10.163 33.301 1.00 14.39 52 SER B N 1
ATOM 708 C CA . SER B 1 36 ? 24.082 10.067 33.215 1.00 13.26 52 SER B CA 1
ATOM 709 C C . SER B 1 36 ? 23.485 9.770 31.835 1.00 10.78 52 SER B C 1
ATOM 710 O O . SER B 1 36 ? 22.266 9.641 31.704 1.00 13.48 52 SER B O 1
ATOM 713 N N . HIS B 1 37 ? 24.321 9.679 30.802 1.00 8.88 53 HIS B N 1
ATOM 714 C CA . HIS B 1 37 ? 23.817 9.339 29.484 1.00 12.34 53 HIS B CA 1
ATOM 715 C C . HIS B 1 37 ? 23.533 7.843 29.394 1.00 11.50 53 HIS B C 1
ATOM 716 O O . HIS B 1 37 ? 24.250 7.027 29.993 1.00 11.25 53 HIS B O 1
ATOM 723 N N . CYS B 1 38 ? 22.448 7.511 28.702 1.00 11.33 54 CYS B N 1
ATOM 724 C CA . CYS B 1 38 ? 21.959 6.128 28.622 1.00 8.86 54 CYS B CA 1
ATOM 725 C C . CYS B 1 38 ? 22.009 5.633 27.175 1.00 8.79 54 CYS B C 1
ATOM 726 O O . CYS B 1 38 ? 21.734 6.394 26.234 1.00 10.56 54 CYS B O 1
ATOM 729 N N . PHE B 1 39 ? 22.368 4.361 26.994 1.00 8.58 55 PHE B N 1
ATOM 730 C CA . PHE B 1 39 ? 22.459 3.742 25.669 1.00 9.32 55 PHE B CA 1
ATOM 731 C C . PHE B 1 39 ? 22.008 2.289 25.758 1.00 9.12 55 PHE B C 1
ATOM 732 O O . PHE B 1 39 ? 21.978 1.707 26.838 1.00 10.19 55 PHE B O 1
ATOM 740 N N . HIS B 1 40 ? 21.695 1.662 24.633 1.00 8.60 56 HIS B N 1
ATOM 741 C CA . HIS B 1 40 ? 21.643 0.202 24.671 1.00 9.17 56 HIS B CA 1
ATOM 742 C C . HIS B 1 40 ? 23.060 -0.284 24.963 1.00 9.66 56 HIS B C 1
ATOM 743 O O . HIS B 1 40 ? 24.017 0.265 24.432 1.00 8.01 56 HIS B O 1
ATOM 750 N N . MET B 1 41 ? 23.200 -1.301 25.806 1.00 8.73 57 MET B N 1
ATOM 751 C CA . MET B 1 41 ? 24.525 -1.890 26.026 1.00 10.08 57 MET B CA 1
ATOM 752 C C . MET B 1 41 ? 25.191 -2.303 24.716 1.00 8.48 57 MET B C 1
ATOM 753 O O . MET B 1 41 ? 26.395 -2.042 24.530 1.00 8.96 57 MET B O 1
ATOM 758 N N . HIS B 1 42 ? 24.430 -2.926 23.809 1.00 8.02 58 HIS B N 1
ATOM 759 C CA . HIS B 1 42 ? 25.032 -3.389 22.570 1.00 7.88 58 HIS B CA 1
ATOM 760 C C . HIS B 1 42 ? 25.589 -2.239 21.772 1.00 7.75 58 HIS B C 1
ATOM 761 O O . HIS B 1 42 ? 26.601 -2.383 21.104 1.00 8.25 58 HIS B O 1
ATOM 768 N N . CYS B 1 43 ? 24.926 -1.090 21.855 1.00 7.87 59 CYS B N 1
ATOM 769 C CA . CYS B 1 43 ? 25.418 0.098 21.184 1.00 9.19 59 CYS B CA 1
ATOM 770 C C . CYS B 1 43 ? 26.692 0.649 21.822 1.00 7.53 59 CYS B C 1
ATOM 771 O O . CYS B 1 43 ? 27.622 1.022 21.116 1.00 7.39 59 CYS B O 1
ATOM 774 N N . ILE B 1 44 ? 26.716 0.738 23.147 1.00 7.49 60 ILE B N 1
ATOM 775 C CA . ILE B 1 44 ? 27.924 1.218 23.838 1.00 7.28 60 ILE B CA 1
ATOM 776 C C . ILE B 1 44 ? 29.110 0.294 23.540 1.00 7.09 60 ILE B C 1
ATOM 777 O O . ILE B 1 44 ? 30.241 0.751 23.384 1.00 6.94 60 ILE B O 1
ATOM 782 N N . LEU B 1 45 ? 28.860 -1.006 23.422 1.00 7.93 61 LEU B N 1
ATOM 783 C CA . LEU B 1 45 ? 29.955 -1.916 23.082 1.00 8.26 61 LEU B CA 1
ATOM 784 C C . LEU B 1 45 ? 30.531 -1.632 21.682 1.00 8.49 61 LEU B C 1
ATOM 785 O O . LEU B 1 45 ? 31.748 -1.641 21.506 1.00 8.83 61 LEU B O 1
ATOM 790 N N . LYS B 1 46 ? 29.678 -1.342 20.700 1.00 8.40 62 LYS B N 1
ATOM 791 C CA . LYS B 1 46 ? 30.172 -0.953 19.377 1.00 10.12 62 LYS B CA 1
ATOM 792 C C . LYS B 1 46 ? 30.991 0.303 19.428 1.00 9.40 62 LYS B C 1
ATOM 793 O O . LYS B 1 46 ? 32.015 0.397 18.767 1.00 10.32 62 LYS B O 1
ATOM 799 N N . TRP B 1 47 ? 30.487 1.297 20.148 1.00 6.98 63 TRP B N 1
ATOM 800 C CA . TRP B 1 47 ? 31.181 2.569 20.287 1.00 7.72 63 TRP B CA 1
ATOM 801 C C . TRP B 1 47 ? 32.548 2.332 20.870 1.00 7.73 63 TRP B C 1
ATOM 802 O O . TRP B 1 47 ? 33.549 2.727 20.287 1.00 9.50 63 TRP B O 1
ATOM 813 N N . LEU B 1 48 ? 32.604 1.684 22.029 1.00 6.70 64 LEU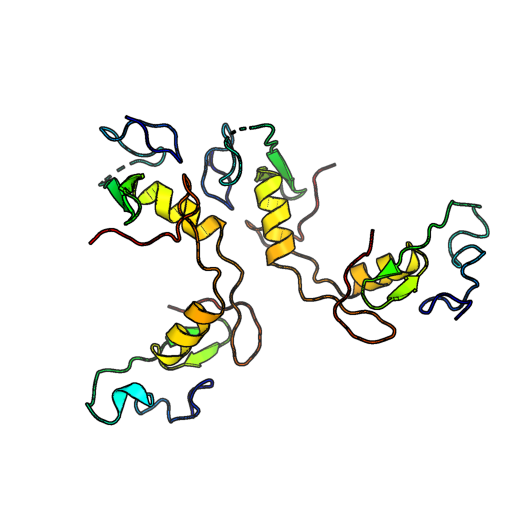 B N 1
ATOM 814 C CA . LEU B 1 48 ? 33.896 1.452 22.659 1.00 6.58 64 LEU B CA 1
ATOM 815 C C . LEU B 1 48 ? 34.858 0.703 21.710 1.00 8.53 64 LEU B C 1
ATOM 816 O O . LEU B 1 48 ? 36.008 1.108 21.538 1.00 9.07 64 LEU B O 1
ATOM 821 N N . HIS B 1 49 ? 34.390 -0.370 21.083 1.00 7.00 65 HIS B N 1
ATOM 822 C CA . HIS B 1 49 ? 35.217 -1.110 20.139 1.00 7.39 65 HIS B CA 1
ATOM 823 C C . HIS B 1 49 ? 35.731 -0.221 19.003 1.00 8.72 65 HIS B C 1
ATOM 824 O O . HIS B 1 49 ? 36.894 -0.297 18.617 1.00 7.48 65 HIS B O 1
ATOM 831 N N . ALA B 1 50 ? 34.873 0.645 18.491 1.00 8.67 66 ALA B N 1
ATOM 832 C CA . ALA B 1 50 ? 35.234 1.453 17.322 1.00 11.11 66 ALA B CA 1
ATOM 833 C C . ALA B 1 50 ? 36.332 2.485 17.625 1.00 11.54 66 ALA B C 1
ATOM 834 O O . ALA B 1 50 ? 37.086 2.867 16.739 1.00 14.29 66 ALA B O 1
ATOM 836 N N . GLN B 1 51 ? 36.407 2.930 18.877 1.00 13.50 67 GLN B N 1
ATOM 837 C CA . GLN B 1 51 ? 37.378 3.945 19.284 1.00 15.48 67 GLN B CA 1
ATOM 838 C C . GLN B 1 51 ? 38.678 3.349 19.836 1.00 15.63 67 GLN B C 1
ATOM 839 O O . GLN B 1 51 ? 39.635 4.082 20.124 1.00 19.35 67 GLN B O 1
ATOM 845 N N . GLN B 1 52 ? 38.712 2.026 19.992 1.00 10.36 68 GLN B N 1
ATOM 846 C CA . GLN B 1 52 ? 39.903 1.362 20.519 1.00 11.31 68 GLN B CA 1
ATOM 847 C C . GLN B 1 52 ? 41.070 1.489 19.555 1.00 14.34 68 GLN B C 1
ATOM 848 O O . GLN B 1 52 ? 40.876 1.425 18.341 1.00 16.01 68 GLN B O 1
ATOM 854 N N . VAL B 1 53 ? 42.272 1.688 20.093 1.00 13.30 69 VAL B N 1
ATOM 855 C CA . VAL B 1 53 ? 43.470 1.690 19.263 1.00 19.42 69 VAL B CA 1
ATOM 856 C C . VAL B 1 53 ? 43.965 0.265 19.193 1.00 16.60 69 VAL B C 1
ATOM 857 O O . VAL B 1 53 ? 43.535 -0.579 19.979 1.00 17.26 69 VAL B O 1
ATOM 861 N N . GLN B 1 54 ? 44.831 -0.022 18.229 1.00 12.11 70 GLN B N 1
ATOM 862 C CA . GLN B 1 54 ? 45.383 -1.361 18.099 1.00 14.87 70 GLN B CA 1
ATOM 863 C C . GLN B 1 54 ? 46.402 -1.628 19.201 1.00 12.91 70 GLN B C 1
ATOM 864 O O . GLN B 1 54 ? 47.317 -0.833 19.421 1.00 16.47 70 GLN B O 1
ATOM 870 N N . GLN B 1 55 ? 46.222 -2.742 19.905 1.00 10.42 71 GLN B N 1
ATOM 871 C CA . GLN B 1 55 ? 47.113 -3.148 20.977 1.00 12.01 71 GLN B CA 1
ATOM 872 C C . GLN B 1 55 ? 48.215 -4.064 20.460 1.00 12.11 71 GLN B C 1
ATOM 873 O O . GLN B 1 55 ? 48.052 -4.748 19.443 1.00 12.53 71 GLN B O 1
ATOM 879 N N . HIS B 1 56 ? 49.345 -4.064 21.153 1.00 11.16 72 HIS B N 1
ATOM 880 C CA . HIS B 1 56 ? 50.513 -4.808 20.697 1.00 12.51 72 HIS B CA 1
ATOM 881 C C . HIS B 1 56 ? 51.154 -5.590 21.817 1.00 10.97 72 HIS B C 1
ATOM 882 O O . HIS B 1 56 ? 51.076 -5.199 22.982 1.00 8.68 72 HIS B O 1
ATOM 889 N N . CYS B 1 57 ? 51.777 -6.708 21.469 1.00 10.25 73 CYS B N 1
ATOM 890 C CA . CYS B 1 57 ? 52.515 -7.496 22.439 1.00 8.70 73 CYS B CA 1
ATOM 891 C C . CYS B 1 57 ? 53.709 -6.723 22.970 1.00 13.53 73 CYS B C 1
ATOM 892 O O . CYS B 1 57 ? 54.489 -6.170 22.185 1.00 16.11 73 CYS B O 1
ATOM 895 N N . PRO B 1 58 ? 53.851 -6.653 24.302 1.00 15.16 74 PRO B N 1
ATOM 896 C CA . PRO B 1 58 ? 54.958 -5.916 24.917 1.00 10.58 74 PRO B CA 1
ATOM 897 C C . PRO B 1 58 ? 56.306 -6.502 24.539 1.00 17.23 74 PRO B C 1
ATOM 898 O O . PRO B 1 58 ? 57.328 -5.799 24.584 1.00 18.20 74 PRO B O 1
ATOM 902 N N . MET B 1 59 ? 56.296 -7.786 24.179 1.00 16.65 75 MET B N 1
ATOM 903 C CA . MET B 1 59 ? 57.517 -8.541 23.924 1.00 21.16 75 MET B CA 1
ATOM 904 C C . MET B 1 59 ? 57.967 -8.466 22.466 1.00 25.63 75 MET B C 1
ATOM 905 O O . MET B 1 59 ? 59.114 -8.117 22.193 1.00 30.35 75 MET B O 1
ATOM 910 N N . CYS B 1 60 ? 57.061 -8.773 21.541 1.00 22.40 76 CYS B N 1
ATOM 911 C CA . CYS B 1 60 ? 57.411 -8.889 20.120 1.00 22.64 76 CYS B CA 1
ATOM 912 C C . CYS B 1 60 ? 56.805 -7.798 19.243 1.00 20.72 76 CYS B C 1
ATOM 913 O O . CYS B 1 60 ? 57.107 -7.716 18.054 1.00 24.97 76 CYS B O 1
ATOM 916 N N . ARG B 1 61 ? 55.934 -6.978 19.824 1.00 14.29 77 ARG B N 1
ATOM 917 C CA . ARG B 1 61 ? 55.340 -5.829 19.142 1.00 14.44 77 ARG B CA 1
ATOM 918 C C . ARG B 1 61 ? 54.325 -6.204 18.043 1.00 17.67 77 ARG B C 1
ATOM 919 O O . ARG B 1 61 ? 53.758 -5.324 17.386 1.00 17.93 77 ARG B O 1
ATOM 927 N N . GLN B 1 62 ? 54.078 -7.500 17.863 1.00 17.18 78 GLN B N 1
ATOM 928 C CA . GLN B 1 62 ? 53.004 -7.942 16.970 1.00 20.50 78 GLN B CA 1
ATOM 929 C C . GLN B 1 62 ? 51.650 -7.513 17.534 1.00 18.29 78 GLN B C 1
ATOM 930 O O . GLN B 1 62 ? 51.546 -7.173 18.730 1.00 17.37 78 GLN B O 1
ATOM 936 N N . GLU B 1 63 ? 50.611 -7.543 16.701 1.00 12.71 79 GLU B N 1
ATOM 937 C CA . GLU B 1 63 ? 49.258 -7.242 17.193 1.00 16.48 79 GLU B CA 1
ATOM 938 C C . GLU B 1 63 ? 48.951 -8.142 18.379 1.00 16.66 79 GLU B C 1
ATOM 939 O O . GLU B 1 63 ? 49.208 -9.358 18.322 1.00 15.99 79 GLU B O 1
ATOM 945 N N . TRP B 1 64 ? 48.357 -7.576 19.428 1.00 13.19 80 TRP B N 1
ATOM 946 C CA . TRP B 1 64 ? 47.967 -8.386 20.571 1.00 12.16 80 TRP B CA 1
ATOM 947 C C . TRP B 1 64 ? 46.573 -8.950 20.365 1.00 12.69 80 TRP B C 1
ATOM 948 O O . TRP B 1 64 ? 45.606 -8.197 20.211 1.00 12.95 80 TRP B O 1
ATOM 959 N N . LYS B 1 65 ? 46.476 -10.272 20.353 1.00 14.45 81 LYS B N 1
ATOM 960 C CA . LYS B 1 65 ? 45.180 -10.937 20.323 1.00 17.08 81 LYS B CA 1
ATOM 961 C C . LYS B 1 65 ? 45.238 -12.126 21.262 1.00 12.72 81 LYS B C 1
ATOM 962 O O . LYS B 1 65 ? 46.200 -12.903 21.244 1.00 18.57 81 LYS B O 1
ATOM 968 N N . PHE B 1 66 ? 44.224 -12.256 22.112 1.00 10.56 82 PHE B N 1
ATOM 969 C CA . PHE B 1 66 ? 44.225 -13.337 23.090 1.00 8.44 82 PHE B CA 1
ATOM 970 C C . PHE B 1 66 ? 43.990 -14.637 22.358 1.00 12.57 82 PHE B C 1
ATOM 971 O O . PHE B 1 66 ? 43.308 -14.660 21.333 1.00 19.27 82 PHE B O 1
ATOM 979 N N . LYS B 1 67 ? 44.568 -15.708 22.881 1.00 14.56 83 LYS B N 1
ATOM 980 C CA . LYS B 1 67 ? 44.363 -17.038 22.312 1.00 17.12 83 LYS B CA 1
ATOM 981 C C . LYS B 1 67 ? 43.492 -17.871 23.239 1.00 19.89 83 LYS B C 1
ATOM 982 O O . LYS B 1 67 ? 43.689 -17.844 24.452 1.00 22.56 83 LYS B O 1
ATOM 988 N N . GLU B 1 68 ? 42.517 -18.567 22.651 1.00 25.35 84 GLU B N 1
ATOM 989 C CA . GLU B 1 68 ? 41.696 -19.600 23.306 1.00 35.79 84 GLU B CA 1
ATOM 990 C C . GLU B 1 68 ? 40.204 -19.262 23.309 1.00 40.94 84 GLU B C 1
ATOM 991 O O . GLU B 1 68 ? 39.378 -20.030 23.814 1.00 44.08 84 GLU B O 1
ATOM 997 N N . ASP C 1 4 ? 72.127 22.605 3.738 1.00 40.48 20 ASP C N 1
ATOM 998 C CA . ASP C 1 4 ? 71.085 21.712 3.237 1.00 37.30 20 ASP C CA 1
ATOM 999 C C . ASP C 1 4 ? 70.363 22.314 2.032 1.00 33.73 20 ASP C C 1
ATOM 1000 O O . ASP C 1 4 ? 69.256 22.839 2.163 1.00 36.14 20 ASP C O 1
ATOM 1002 N N . GLU C 1 5 ? 70.991 22.240 0.862 1.00 27.78 21 GLU C N 1
ATOM 1003 C CA . GLU C 1 5 ? 70.370 22.740 -0.360 1.00 27.35 21 GLU C CA 1
ATOM 1004 C C . GLU C 1 5 ? 69.806 21.594 -1.210 1.00 23.74 21 GLU C C 1
ATOM 1005 O O . GLU C 1 5 ? 69.190 21.828 -2.254 1.00 22.32 21 GLU C O 1
ATOM 1007 N N . ASN C 1 6 ? 70.026 20.363 -0.753 1.00 25.09 22 ASN C N 1
ATOM 1008 C CA . ASN C 1 6 ? 69.637 19.170 -1.503 1.00 25.79 22 ASN C CA 1
ATOM 1009 C C . ASN C 1 6 ? 68.708 18.234 -0.727 1.00 21.16 22 ASN C C 1
ATOM 1010 O O . ASN C 1 6 ? 68.871 18.025 0.479 1.00 21.52 22 ASN C O 1
ATOM 1015 N N . CYS C 1 7 ? 67.738 17.667 -1.437 1.00 18.39 23 CYS C N 1
ATOM 1016 C CA . CYS C 1 7 ? 66.853 16.645 -0.881 1.00 17.18 23 CYS C CA 1
ATOM 1017 C C . CYS C 1 7 ? 67.681 15.529 -0.275 1.00 17.42 23 CYS C C 1
ATOM 1018 O O . CYS C 1 7 ? 68.597 15.025 -0.910 1.00 17.26 23 CYS C O 1
ATOM 1021 N N . GLY C 1 8 ? 67.340 15.122 0.940 1.00 16.82 24 GLY C N 1
ATOM 1022 C CA . GLY C 1 8 ? 68.126 14.126 1.639 1.00 16.09 24 GLY C CA 1
ATOM 1023 C C . GLY C 1 8 ? 68.016 12.733 1.050 1.00 18.84 24 GLY C C 1
ATOM 1024 O O . GLY C 1 8 ? 68.845 11.870 1.334 1.00 23.57 24 GLY C O 1
ATOM 1025 N N . ILE C 1 9 ? 67.000 12.517 0.222 1.00 16.06 25 ILE C N 1
ATOM 1026 C CA . ILE C 1 9 ? 66.763 11.203 -0.370 1.00 14.48 25 ILE C CA 1
ATOM 1027 C C . ILE C 1 9 ? 67.459 11.078 -1.724 1.00 15.82 25 ILE C C 1
ATOM 1028 O O . ILE C 1 9 ? 68.303 10.203 -1.909 1.00 15.31 25 ILE C O 1
ATOM 1033 N N . CYS C 1 10 ? 67.127 11.970 -2.654 1.00 13.27 26 CYS C N 1
ATOM 1034 C CA . CYS C 1 10 ? 67.650 11.875 -4.014 1.00 13.60 26 CYS C CA 1
ATOM 1035 C C . CYS C 1 10 ? 68.931 12.695 -4.243 1.00 14.63 26 CYS C C 1
ATOM 1036 O O . CYS C 1 10 ? 69.611 12.520 -5.249 1.00 17.48 26 CYS C O 1
ATOM 1039 N N . ARG C 1 11 ? 69.234 13.593 -3.312 1.00 17.64 27 ARG C N 1
ATOM 1040 C CA . ARG C 1 11 ? 70.448 14.428 -3.354 1.00 16.88 27 ARG C CA 1
ATOM 1041 C C . ARG C 1 11 ? 70.461 15.464 -4.470 1.00 18.81 27 ARG C C 1
ATOM 1042 O O . ARG C 1 11 ? 71.515 16.030 -4.780 1.00 20.53 27 ARG C O 1
ATOM 1050 N N . MET C 1 12 ? 69.304 15.700 -5.079 1.00 18.78 28 MET C N 1
ATOM 1051 C CA . MET C 1 12 ? 69.166 16.749 -6.076 1.00 19.98 28 MET C CA 1
ATOM 1052 C C . MET C 1 12 ? 68.750 18.038 -5.376 1.00 18.57 28 MET C C 1
ATOM 1053 O O . MET C 1 12 ? 68.160 18.003 -4.300 1.00 15.05 28 MET C O 1
ATOM 1058 N N . ALA C 1 13 ? 69.050 19.167 -6.008 1.00 20.87 29 ALA C N 1
ATOM 1059 C CA . ALA C 1 13 ? 68.669 20.481 -5.479 1.00 19.92 29 ALA C CA 1
ATOM 1060 C C . ALA C 1 13 ? 67.176 20.604 -5.165 1.00 17.64 29 ALA C C 1
ATOM 1061 O O . ALA C 1 13 ? 66.326 20.244 -5.983 1.00 17.19 29 ALA C O 1
ATOM 1063 N N . PHE C 1 14 ? 66.868 21.161 -3.998 1.00 21.48 30 PHE C N 1
ATOM 1064 C CA . PHE C 1 14 ? 65.495 21.523 -3.661 1.00 21.48 30 PHE C CA 1
ATOM 1065 C C . PHE C 1 14 ? 64.915 22.484 -4.693 1.00 21.71 30 PHE C C 1
ATOM 1066 O O . PHE C 1 14 ? 63.715 22.498 -4.910 1.00 22.77 30 PHE C O 1
ATOM 1074 N N . ASN C 1 15 ? 65.754 23.316 -5.303 1.00 23.29 31 ASN C N 1
ATOM 1075 C CA . ASN C 1 15 ? 65.224 24.306 -6.228 1.00 26.26 31 ASN C CA 1
ATOM 1076 C C . ASN C 1 15 ? 64.815 23.694 -7.562 1.00 28.28 31 ASN C C 1
ATOM 1077 O O . ASN C 1 15 ? 64.176 24.351 -8.376 1.00 29.87 31 ASN C O 1
ATOM 1082 N N . GLY C 1 16 ? 65.172 22.429 -7.770 1.00 26.12 32 GLY C N 1
ATOM 1083 C CA . GLY C 1 16 ? 64.840 21.736 -9.005 1.00 28.30 32 GLY C CA 1
ATOM 1084 C C . GLY C 1 16 ? 63.982 20.495 -8.788 1.00 20.19 32 GLY C C 1
ATOM 1085 O O . GLY C 1 16 ? 63.506 20.278 -7.667 1.00 19.81 32 GLY C O 1
ATOM 1086 N N . CYS C 1 17 ? 63.796 19.744 -9.886 1.00 22.73 33 CYS C N 1
ATOM 1087 C CA . CYS C 1 17 ? 63.097 18.448 -10.023 1.00 24.84 33 CYS C CA 1
ATOM 1088 C C . CYS C 1 17 ? 63.766 17.294 -9.255 1.00 21.05 33 CYS C C 1
ATOM 1089 O O . CYS C 1 17 ? 64.992 17.269 -9.104 1.00 19.81 33 CYS C O 1
ATOM 1092 N N . CYS C 1 18 ? 62.964 16.335 -8.793 1.00 16.62 34 CYS C N 1
ATOM 1093 C CA . CYS C 1 18 ? 63.491 15.021 -8.423 1.00 13.66 34 CYS C CA 1
ATOM 1094 C C . CYS C 1 18 ? 63.847 14.293 -9.725 1.00 13.86 34 CYS C C 1
ATOM 1095 O O . CYS C 1 18 ? 63.436 14.722 -10.804 1.00 19.00 34 CYS C O 1
ATOM 1098 N N . PRO C 1 19 ? 64.597 13.185 -9.640 1.00 13.82 35 PRO C N 1
ATOM 1099 C CA . PRO C 1 19 ? 65.047 12.525 -10.879 1.00 17.56 35 PRO C CA 1
ATOM 1100 C C . PRO C 1 19 ? 63.916 12.128 -11.843 1.00 18.07 35 PRO C C 1
ATOM 1101 O O . PRO C 1 19 ? 64.129 12.084 -13.059 1.00 18.89 35 PRO C O 1
ATOM 1105 N N . ASP C 1 20 ? 62.741 11.835 -11.311 1.00 18.10 36 ASP C N 1
ATOM 1106 C CA . ASP C 1 20 ? 61.606 11.393 -12.120 1.00 23.33 36 ASP C CA 1
ATOM 1107 C C . ASP C 1 20 ? 60.999 12.493 -12.989 1.00 24.54 36 ASP C C 1
ATOM 1108 O O . ASP C 1 20 ? 60.394 12.222 -14.031 1.00 20.79 36 ASP C O 1
ATOM 1113 N N . CYS C 1 21 ? 61.140 13.737 -12.547 1.00 19.80 37 CYS C N 1
ATOM 1114 C CA . CYS C 1 21 ? 60.352 14.820 -13.116 1.00 18.03 37 CYS C CA 1
ATOM 1115 C C . CYS C 1 21 ? 61.026 15.622 -14.206 1.00 19.55 37 CYS C C 1
ATOM 1116 O O . CYS C 1 21 ? 60.352 16.347 -14.927 1.00 21.44 37 CYS C O 1
ATOM 1119 N N . LYS C 1 22 ? 62.343 15.493 -14.314 1.00 22.50 38 LYS C N 1
ATOM 1120 C CA . LYS C 1 22 ? 63.133 16.302 -15.238 1.00 28.86 38 LYS C CA 1
ATOM 1121 C C . LYS C 1 22 ? 62.665 16.189 -16.696 1.00 27.38 38 LYS C C 1
ATOM 1122 O O . LYS C 1 22 ? 62.286 17.182 -17.319 1.00 23.85 38 LYS C O 1
ATOM 1128 N N . VAL C 1 23 ? 62.682 14.976 -17.230 1.00 27.16 39 VAL C N 1
ATOM 1129 C CA . VAL C 1 23 ? 62.318 14.747 -18.626 1.00 29.67 39 VAL C CA 1
ATOM 1130 C C . VAL C 1 23 ? 60.844 15.009 -18.978 1.00 33.84 39 VAL C C 1
ATOM 1131 O O . VAL C 1 23 ? 60.554 15.567 -20.037 1.00 36.88 39 VAL C O 1
ATOM 1135 N N . PRO C 1 24 ? 59.903 14.582 -18.115 1.00 30.81 40 PRO C N 1
ATOM 1136 C CA . PRO C 1 24 ? 58.500 14.915 -18.417 1.00 28.11 40 PRO C CA 1
ATOM 1137 C C . PRO C 1 24 ? 58.153 16.372 -18.111 1.00 29.79 40 PRO C C 1
ATOM 1138 O O . PRO C 1 24 ? 57.202 16.907 -18.686 1.00 34.65 40 PRO C O 1
ATOM 1142 N N . GLY C 1 25 ? 58.908 17.002 -17.218 1.00 27.09 41 GLY C N 1
ATOM 1143 C CA . GLY C 1 25 ? 58.644 18.383 -16.845 1.00 28.67 41 GLY C CA 1
ATOM 1144 C C . GLY C 1 25 ? 57.446 18.486 -15.918 1.00 26.34 41 GLY C C 1
ATOM 1145 O O . GLY C 1 25 ? 56.720 19.487 -15.903 1.00 22.14 41 GLY C O 1
ATOM 1146 N N . ASP C 1 26 ? 57.240 17.437 -15.134 1.00 22.78 42 ASP C N 1
ATOM 1147 C CA . ASP C 1 26 ? 56.182 17.440 -14.138 1.00 22.98 42 ASP C CA 1
ATOM 1148 C C . ASP C 1 26 ? 56.490 18.366 -12.966 1.00 18.34 42 ASP C C 1
ATOM 1149 O O . ASP C 1 26 ? 57.661 18.588 -12.616 1.00 16.56 42 ASP C O 1
ATOM 1154 N N . ASP C 1 27 ? 55.432 18.909 -12.380 1.00 18.06 43 ASP C N 1
ATOM 1155 C CA . ASP C 1 27 ? 55.514 19.640 -11.128 1.00 17.65 43 ASP C CA 1
ATOM 1156 C C . ASP C 1 27 ? 56.100 18.724 -10.077 1.00 18.92 43 ASP C C 1
ATOM 1157 O O . ASP C 1 27 ? 55.749 17.549 -10.021 1.00 14.88 43 ASP C O 1
ATOM 1162 N N . CYS C 1 28 ? 56.976 19.257 -9.229 1.00 15.69 44 CYS C N 1
ATOM 1163 C CA . CYS C 1 28 ? 57.655 18.416 -8.241 1.00 14.79 44 CYS C CA 1
ATOM 1164 C C . CYS C 1 28 ? 57.720 19.151 -6.917 1.00 14.87 44 CYS C C 1
ATOM 1165 O O . CYS C 1 28 ? 58.724 19.770 -6.587 1.00 17.83 44 CYS C O 1
ATOM 1168 N N . PRO C 1 29 ? 56.637 19.091 -6.145 1.00 17.00 45 PRO C N 1
ATOM 1169 C CA . PRO C 1 29 ? 56.571 19.944 -4.950 1.00 14.93 45 PRO C CA 1
ATOM 1170 C C . PRO C 1 29 ? 57.496 19.471 -3.838 1.00 15.92 45 PRO C C 1
ATOM 1171 O O . PRO C 1 29 ? 57.864 18.289 -3.781 1.00 16.87 45 PRO C O 1
ATOM 1175 N N . LEU C 1 30 ? 57.818 20.392 -2.937 1.00 16.42 46 LEU C N 1
ATOM 1176 C CA . LEU C 1 30 ? 58.528 20.067 -1.714 1.00 16.96 46 LEU C CA 1
ATOM 1177 C C . LEU C 1 30 ? 57.560 19.860 -0.567 1.00 17.79 46 LEU C C 1
ATOM 1178 O O . LEU C 1 30 ? 56.411 20.337 -0.598 1.00 16.90 46 LEU C O 1
ATOM 1183 N N A VAL C 1 31 ? 58.038 19.162 0.459 0.45 13.33 47 VAL C N 1
ATOM 1184 N N B VAL C 1 31 ? 58.017 19.130 0.447 0.55 13.01 47 VAL C N 1
ATOM 1185 C CA A VAL C 1 31 ? 57.297 18.994 1.701 0.45 14.84 47 VAL C CA 1
ATOM 1186 C CA B VAL C 1 31 ? 57.288 18.983 1.702 0.55 15.26 47 VAL C CA 1
ATOM 1187 C C A VAL C 1 31 ? 58.279 19.022 2.873 0.45 15.12 47 VAL C C 1
ATOM 1188 C C B VAL C 1 31 ? 58.285 19.078 2.857 0.55 15.34 47 VAL C C 1
ATOM 1189 O O A VAL C 1 31 ? 59.465 18.701 2.719 0.45 12.91 47 VAL C O 1
ATOM 1190 O O B VAL C 1 31 ? 59.490 18.854 2.674 0.55 12.93 47 VAL C O 1
ATOM 1197 N N . TRP C 1 32 ? 57.783 19.417 4.040 1.00 16.01 48 TRP C N 1
ATOM 1198 C CA . TRP C 1 32 ? 58.621 19.523 5.229 1.00 16.29 48 TRP C CA 1
ATOM 1199 C C . TRP C 1 32 ? 58.041 18.674 6.341 1.00 15.37 48 TRP C C 1
ATOM 1200 O O . TRP C 1 32 ? 56.823 18.466 6.414 1.00 14.13 48 TRP C O 1
ATOM 1211 N N . GLY C 1 33 ? 58.914 18.196 7.219 1.00 16.71 49 GLY C N 1
ATOM 1212 C CA . GLY C 1 33 ? 58.480 17.489 8.403 1.00 17.65 49 GLY C CA 1
ATOM 1213 C C . GLY C 1 33 ? 58.641 18.378 9.624 1.00 15.44 49 GLY C C 1
ATOM 1214 O O . GLY C 1 33 ? 59.373 19.368 9.598 1.00 18.52 49 GLY C O 1
ATOM 1215 N N . GLN C 1 34 ? 57.941 18.019 10.693 1.00 16.43 50 GLN C N 1
ATOM 1216 C CA . GLN C 1 34 ? 58.061 18.725 11.961 1.00 18.39 50 GLN C CA 1
ATOM 1217 C C . GLN C 1 34 ? 59.502 18.702 12.442 1.00 20.48 50 GLN C C 1
ATOM 1218 O O . GLN C 1 34 ? 59.950 19.619 13.125 1.00 18.15 50 GLN C O 1
ATOM 1224 N N . CYS C 1 35 ? 60.239 17.660 12.065 1.00 16.30 51 CYS C N 1
ATOM 1225 C CA . CYS C 1 35 ? 61.642 17.561 12.454 1.00 17.57 51 CYS C CA 1
ATOM 1226 C C . CYS C 1 35 ? 62.519 18.566 11.708 1.00 19.95 51 CYS C C 1
ATOM 1227 O O . CYS C 1 35 ? 63.733 18.630 11.942 1.00 21.98 51 CYS C O 1
ATOM 1230 N N . SER C 1 36 ? 61.910 19.322 10.794 1.00 21.11 52 SER C N 1
ATOM 1231 C CA . SER C 1 36 ? 62.587 20.379 10.031 1.00 27.39 52 SER C CA 1
ATOM 1232 C C . SER C 1 36 ? 63.278 19.935 8.751 1.00 24.54 52 SER C C 1
ATOM 1233 O O . SER C 1 36 ? 63.956 20.732 8.106 1.00 23.86 52 SER C O 1
ATOM 1236 N N . HIS C 1 37 ? 63.163 18.665 8.396 1.00 20.27 53 HIS C N 1
ATOM 1237 C CA . HIS C 1 37 ? 63.731 18.251 7.124 1.00 19.88 53 HIS C CA 1
ATOM 1238 C C . HIS C 1 37 ? 62.759 18.428 5.965 1.00 16.94 53 HIS C C 1
ATOM 1239 O O . HIS C 1 37 ? 61.541 18.324 6.118 1.00 17.67 53 HIS C O 1
ATOM 1246 N N . CYS C 1 38 ? 63.332 18.713 4.807 1.00 17.17 54 CYS C N 1
ATOM 1247 C CA . CYS C 1 38 ? 62.566 18.970 3.609 1.00 17.10 54 CYS C CA 1
ATOM 1248 C C . CYS C 1 38 ? 62.916 17.897 2.595 1.00 12.81 54 CYS C C 1
ATOM 1249 O O . CYS C 1 38 ? 64.055 17.434 2.552 1.00 13.87 54 CYS C O 1
ATOM 1252 N N . PHE C 1 39 ? 61.931 17.499 1.800 1.00 12.37 55 PHE C N 1
ATOM 1253 C CA . PHE C 1 39 ? 62.132 16.544 0.716 1.00 13.46 55 PHE C CA 1
ATOM 1254 C C . PHE C 1 39 ? 61.263 16.919 -0.474 1.00 12.56 55 PHE C C 1
ATOM 1255 O O . PHE C 1 39 ? 60.241 17.583 -0.324 1.00 13.28 55 PHE C O 1
ATOM 1263 N N . HIS C 1 40 ? 61.646 16.474 -1.662 1.00 12.45 56 HIS C N 1
ATOM 1264 C CA . HIS C 1 40 ? 60.672 16.467 -2.739 1.00 15.42 56 HIS C CA 1
ATOM 1265 C C . HIS C 1 40 ? 59.575 15.526 -2.279 1.00 11.85 56 HIS C C 1
ATOM 1266 O O . HIS C 1 40 ? 59.847 14.478 -1.694 1.00 13.64 56 HIS C O 1
ATOM 1273 N N . MET C 1 41 ? 58.333 15.907 -2.538 1.00 13.88 57 MET C N 1
ATOM 1274 C CA A MET C 1 41 ? 57.182 15.078 -2.212 0.44 14.98 57 MET C CA 1
ATOM 1275 C CA B MET C 1 41 ? 57.189 15.068 -2.204 0.56 14.71 57 MET C CA 1
ATOM 1276 C C . MET C 1 41 ? 57.321 13.672 -2.821 1.00 15.39 57 MET C C 1
ATOM 1277 O O . MET C 1 41 ? 57.028 12.672 -2.183 1.00 16.70 57 MET C O 1
ATOM 1286 N N . HIS C 1 42 ? 57.785 13.600 -4.060 1.00 11.38 58 HIS C N 1
ATOM 1287 C CA . HIS C 1 42 ? 57.918 12.320 -4.735 1.00 11.28 58 HIS C CA 1
ATOM 1288 C C . HIS C 1 42 ? 58.884 11.386 -4.039 1.00 11.18 58 HIS C C 1
ATOM 1289 O O . HIS C 1 42 ? 58.681 10.167 -4.035 1.00 12.28 58 HIS C O 1
ATOM 1296 N N . CYS C 1 43 ? 59.932 11.966 -3.462 1.00 11.40 59 CYS C N 1
ATOM 1297 C CA . CYS C 1 43 ? 60.953 11.195 -2.777 1.00 11.41 59 CYS C CA 1
ATOM 1298 C C . CYS C 1 43 ? 60.432 10.625 -1.469 1.00 11.86 59 CYS C C 1
ATOM 1299 O O . CYS C 1 43 ? 60.548 9.425 -1.216 1.00 10.86 59 CYS C O 1
ATOM 1302 N N . ILE C 1 44 ? 59.853 11.480 -0.636 1.00 10.91 60 ILE C N 1
ATOM 1303 C CA . ILE C 1 44 ? 59.393 11.048 0.680 1.00 12.01 60 ILE C CA 1
ATOM 1304 C C . ILE C 1 44 ? 58.241 10.064 0.503 1.00 11.74 60 ILE C C 1
ATOM 1305 O O . ILE C 1 44 ? 58.076 9.137 1.300 1.00 10.52 60 ILE C O 1
ATOM 1310 N N . LEU C 1 45 ? 57.471 10.233 -0.576 1.00 13.74 61 LEU C N 1
ATOM 1311 C CA . LEU C 1 45 ? 56.393 9.288 -0.888 1.00 13.86 61 LEU C CA 1
ATOM 1312 C C . LEU C 1 45 ? 56.898 7.874 -1.211 1.00 14.91 61 LEU C C 1
ATOM 1313 O O . LEU C 1 45 ? 56.317 6.890 -0.735 1.00 11.80 61 LEU C O 1
ATOM 1318 N N . LYS C 1 46 ? 57.956 7.760 -2.025 1.00 12.64 62 LYS C N 1
ATOM 1319 C CA . LYS C 1 46 ? 58.597 6.462 -2.247 1.00 12.97 62 LYS C CA 1
ATOM 1320 C C . LYS C 1 46 ? 59.070 5.866 -0.927 1.00 13.31 62 LYS C C 1
ATOM 1321 O O . LYS C 1 46 ? 58.942 4.656 -0.690 1.00 10.02 62 LYS C O 1
ATOM 1327 N N . TRP C 1 47 ? 59.648 6.718 -0.077 1.00 10.23 63 TRP C N 1
ATOM 1328 C CA . TRP C 1 47 ? 60.114 6.282 1.235 1.00 11.42 63 TRP C CA 1
ATOM 1329 C C . TRP C 1 47 ? 58.949 5.740 2.060 1.00 9.77 63 TRP C C 1
ATOM 1330 O O . TRP C 1 47 ? 58.979 4.600 2.520 1.00 11.18 63 TRP C O 1
ATOM 1341 N N . LEU C 1 48 ? 57.903 6.548 2.220 1.00 9.57 64 LEU C N 1
ATOM 1342 C CA . LEU C 1 48 ? 56.771 6.172 3.052 1.00 9.22 64 LEU C CA 1
ATOM 1343 C C . LEU C 1 48 ? 56.055 4.952 2.527 1.00 9.06 64 LEU C C 1
ATOM 1344 O O . LEU C 1 48 ? 55.603 4.120 3.299 1.00 11.55 64 LEU C O 1
ATOM 1349 N N . HIS C 1 49 ? 55.940 4.840 1.210 1.00 11.12 65 HIS C N 1
ATOM 1350 C CA . HIS C 1 49 ? 55.280 3.679 0.646 1.00 10.40 65 HIS C CA 1
ATOM 1351 C C . HIS C 1 49 ? 56.071 2.424 0.939 1.00 9.16 65 HIS C C 1
ATOM 1352 O O . HIS C 1 49 ? 55.499 1.396 1.298 1.00 10.09 65 HIS C O 1
ATOM 1359 N N . ALA C 1 50 ? 57.385 2.488 0.777 1.00 9.44 66 ALA C N 1
ATOM 1360 C CA . ALA C 1 50 ? 58.210 1.329 1.056 1.00 9.58 66 ALA C CA 1
ATOM 1361 C C . ALA C 1 50 ? 58.178 0.925 2.541 1.00 14.68 66 ALA C C 1
ATOM 1362 O O . ALA C 1 50 ? 58.149 -0.272 2.856 1.00 15.18 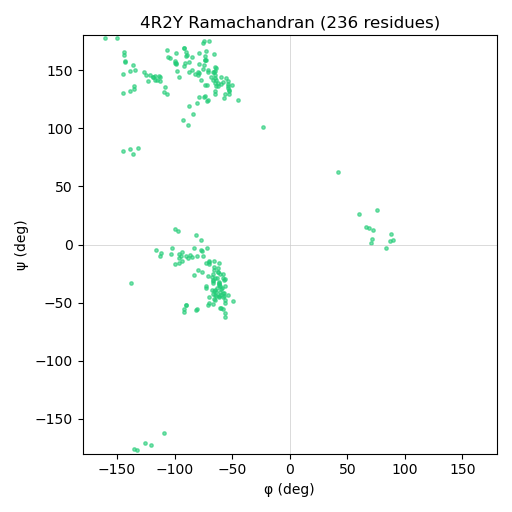66 ALA C O 1
ATOM 1364 N N . GLN C 1 51 ? 58.171 1.904 3.440 1.00 9.34 67 GLN C N 1
ATOM 1365 C CA . GLN C 1 51 ? 58.344 1.605 4.860 1.00 9.27 67 GLN C CA 1
ATOM 1366 C C . GLN C 1 51 ? 57.035 1.183 5.507 1.00 19.27 67 GLN C C 1
ATOM 1367 O O . GLN C 1 51 ? 57.044 0.462 6.500 1.00 19.88 67 GLN C O 1
ATOM 1373 N N . GLN C 1 52 ? 55.916 1.638 4.944 1.00 18.32 68 GLN C N 1
ATOM 1374 C CA . GLN C 1 52 ? 54.606 1.351 5.521 1.00 17.12 68 GLN C CA 1
ATOM 1375 C C . GLN C 1 52 ? 54.222 -0.083 5.235 1.00 18.10 68 GLN C C 1
ATOM 1376 O O . GLN C 1 52 ? 54.631 -0.668 4.239 1.00 16.69 68 GLN C O 1
ATOM 1382 N N . VAL C 1 53 ? 53.432 -0.666 6.120 1.00 15.94 69 VAL C N 1
ATOM 1383 C CA . VAL C 1 53 ? 52.959 -2.018 5.881 1.00 18.97 69 VAL C CA 1
ATOM 1384 C C . VAL C 1 53 ? 51.811 -1.938 4.875 1.00 15.33 69 VAL C C 1
ATOM 1385 O O . VAL C 1 53 ? 51.080 -0.960 4.850 1.00 17.30 69 VAL C O 1
ATOM 1389 N N . GLN C 1 54 ? 51.665 -2.954 4.038 1.00 15.96 70 GLN C N 1
ATOM 1390 C CA . GLN C 1 54 ? 50.564 -2.979 3.089 1.00 21.92 70 GLN C CA 1
ATOM 1391 C C . GLN C 1 54 ? 49.368 -3.634 3.776 1.00 22.12 70 GLN C C 1
ATOM 1392 O O . GLN C 1 54 ? 49.335 -4.851 3.952 1.00 25.30 70 GLN C O 1
ATOM 1398 N N . GLN C 1 55 ? 48.404 -2.828 4.207 1.00 15.65 71 GLN C N 1
ATOM 1399 C CA . GLN C 1 55 ? 47.294 -3.352 4.994 1.00 16.78 71 GLN C CA 1
ATOM 1400 C C . GLN C 1 55 ? 46.457 -4.317 4.201 1.00 15.94 71 GLN C C 1
ATOM 1401 O O . GLN C 1 55 ? 46.380 -4.238 2.981 1.00 16.26 71 GLN C O 1
ATOM 1407 N N . HIS C 1 56 ? 45.845 -5.249 4.918 1.00 16.58 72 HIS C N 1
ATOM 1408 C CA . HIS C 1 56 ? 44.913 -6.185 4.337 1.00 16.10 72 HIS C CA 1
ATOM 1409 C C . HIS C 1 56 ? 43.514 -5.672 4.609 1.00 16.58 72 HIS C C 1
ATOM 1410 O O . HIS C 1 56 ? 43.318 -4.796 5.453 1.00 17.15 72 HIS C O 1
ATOM 1417 N N . CYS C 1 57 ? 42.546 -6.226 3.901 1.00 18.00 73 CYS C N 1
ATOM 1418 C CA . CYS C 1 57 ? 41.149 -5.877 4.106 1.00 13.34 73 CYS C CA 1
ATOM 1419 C C . CYS C 1 57 ? 40.724 -6.284 5.511 1.00 12.03 73 CYS C C 1
ATOM 1420 O O . CYS C 1 57 ? 41.161 -7.325 6.019 1.00 15.96 73 CYS C O 1
ATOM 1423 N N . PRO C 1 58 ? 39.893 -5.463 6.173 1.00 11.33 74 PRO C N 1
ATOM 1424 C CA . PRO C 1 58 ? 39.449 -5.907 7.497 1.00 18.32 74 PRO C CA 1
ATOM 1425 C C . PRO C 1 58 ? 38.647 -7.220 7.497 1.00 21.98 74 PRO C C 1
ATOM 1426 O O . PRO C 1 58 ? 38.517 -7.811 8.566 1.00 24.79 74 PRO C O 1
ATOM 1430 N N . MET C 1 59 ? 38.142 -7.668 6.348 1.00 19.49 75 MET C N 1
ATOM 1431 C CA A MET C 1 59 ? 37.241 -8.822 6.308 0.57 24.01 75 MET C CA 1
ATOM 1432 C CA B MET C 1 59 ? 37.230 -8.814 6.297 0.43 23.76 75 MET C CA 1
ATOM 1433 C C . MET C 1 59 ? 37.769 -10.018 5.515 1.00 26.04 75 MET C C 1
ATOM 1434 O O . MET C 1 59 ? 37.085 -11.036 5.391 1.00 27.62 75 MET C O 1
ATOM 1443 N N . CYS C 1 60 ? 38.977 -9.906 4.973 1.00 20.68 76 CYS C N 1
ATOM 1444 C CA . CYS C 1 60 ? 39.549 -11.004 4.201 1.00 18.77 76 CYS C CA 1
ATOM 1445 C C . CYS C 1 60 ? 41.060 -10.853 4.095 1.00 17.09 76 CYS C C 1
ATOM 1446 O O . CYS C 1 60 ? 41.632 -9.879 4.595 1.00 19.09 76 CYS C O 1
ATOM 1449 N N . ARG C 1 61 ? 41.714 -11.814 3.445 1.00 15.46 77 ARG C N 1
ATOM 1450 C CA . ARG C 1 61 ? 43.178 -11.803 3.390 1.00 19.58 77 ARG C CA 1
ATOM 1451 C C . ARG C 1 61 ? 43.799 -10.976 2.260 1.00 22.99 77 ARG C C 1
ATOM 1452 O O . ARG C 1 61 ? 45.010 -10.775 2.240 1.00 26.68 77 ARG C O 1
ATOM 1460 N N . GLN C 1 62 ? 42.977 -10.492 1.336 1.00 18.68 78 GLN C N 1
ATOM 1461 C CA . GLN C 1 62 ? 43.470 -9.688 0.224 1.00 21.08 78 GLN C CA 1
ATOM 1462 C C . GLN C 1 62 ? 44.057 -8.375 0.723 1.00 16.33 78 GLN C C 1
ATOM 1463 O O . GLN C 1 62 ? 43.576 -7.831 1.707 1.00 14.06 78 GLN C O 1
ATOM 1469 N N . GLU C 1 63 ? 45.094 -7.876 0.055 1.00 14.41 79 GLU C N 1
ATOM 1470 C CA . GLU C 1 63 ? 45.567 -6.526 0.328 1.00 13.43 79 GLU C CA 1
ATOM 1471 C C . GLU C 1 63 ? 44.419 -5.567 0.060 1.00 11.94 79 GLU C C 1
ATOM 1472 O O . GLU C 1 63 ? 43.705 -5.726 -0.933 1.00 15.97 79 GLU C O 1
ATOM 1478 N N . TRP C 1 64 ? 44.247 -4.585 0.936 1.00 13.10 80 TRP C N 1
ATOM 1479 C CA . TRP C 1 64 ? 43.189 -3.596 0.748 1.00 10.57 80 TRP C CA 1
ATOM 1480 C C . TRP C 1 64 ? 43.538 -2.677 -0.401 1.00 10.99 80 TRP C C 1
ATOM 1481 O O . TRP C 1 64 ? 44.612 -2.056 -0.403 1.00 8.76 80 TRP C O 1
ATOM 1492 N N . LYS C 1 65 ? 42.632 -2.617 -1.375 1.00 9.86 81 LYS C N 1
ATOM 1493 C CA . LYS C 1 65 ? 42.748 -1.718 -2.520 1.00 8.69 81 LYS C CA 1
ATOM 1494 C C . LYS C 1 65 ? 41.389 -1.074 -2.739 1.00 9.19 81 LYS C C 1
ATOM 1495 O O . LYS C 1 65 ? 40.367 -1.751 -2.690 1.00 10.68 81 LYS C O 1
ATOM 1501 N N . PHE C 1 66 ? 41.368 0.234 -2.939 1.00 8.81 82 PHE C N 1
ATOM 1502 C CA . PHE C 1 66 ? 40.087 0.903 -3.131 1.00 8.95 82 PHE C CA 1
ATOM 1503 C C . PHE C 1 66 ? 39.510 0.533 -4.510 1.00 9.31 82 PHE C C 1
ATOM 1504 O O . PHE C 1 66 ? 40.222 0.497 -5.493 1.00 10.98 82 PHE C O 1
ATOM 1512 N N . LYS C 1 67 ? 38.208 0.257 -4.572 1.00 9.46 83 LYS C N 1
ATOM 1513 C CA . LYS C 1 67 ? 37.551 0.041 -5.849 1.00 10.84 83 LYS C CA 1
ATOM 1514 C C . LYS C 1 67 ? 37.476 1.363 -6.563 1.00 18.35 83 LYS C C 1
ATOM 1515 O O . LYS C 1 67 ? 36.964 2.331 -6.001 1.00 18.03 83 LYS C O 1
ATOM 1521 N N . GLU C 1 68 ? 38.030 1.369 -7.777 1.00 18.14 84 GLU C N 1
ATOM 1522 C CA . GLU C 1 68 ? 38.079 2.489 -8.718 1.00 27.70 84 GLU C CA 1
ATOM 1523 C C . GLU C 1 68 ? 39.490 2.787 -9.235 1.00 32.03 84 GLU C C 1
ATOM 1524 O O . GLU C 1 68 ? 40.417 3.050 -8.465 1.00 34.33 84 GLU C O 1
ATOM 1530 N N . ASP D 1 4 ? 25.026 -9.210 5.075 1.00 36.73 20 ASP D N 1
ATOM 1531 C CA . ASP D 1 4 ? 25.117 -8.313 6.215 1.00 35.24 20 ASP D CA 1
ATOM 1532 C C . ASP D 1 4 ? 24.868 -6.879 5.762 1.00 32.56 20 ASP D C 1
ATOM 1533 O O . ASP D 1 4 ? 25.437 -6.433 4.758 1.00 28.76 20 ASP D O 1
ATOM 1538 N N . GLU D 1 5 ? 24.006 -6.165 6.489 1.00 26.61 21 GLU D N 1
ATOM 1539 C CA . GLU D 1 5 ? 23.744 -4.760 6.185 1.00 25.06 21 GLU D CA 1
ATOM 1540 C C . GLU D 1 5 ? 24.539 -3.866 7.122 1.00 14.13 21 GLU D C 1
ATOM 1541 O O . GLU D 1 5 ? 24.297 -2.674 7.177 1.00 16.97 21 GLU D O 1
ATOM 1547 N N . ASN D 1 6 ? 25.503 -4.454 7.832 1.00 16.76 22 ASN D N 1
ATOM 1548 C CA . ASN D 1 6 ? 26.379 -3.693 8.726 1.00 13.67 22 ASN D CA 1
ATOM 1549 C C . ASN D 1 6 ? 27.833 -3.642 8.250 1.00 13.39 22 ASN D C 1
ATOM 1550 O O . ASN D 1 6 ? 28.402 -4.638 7.796 1.00 15.81 22 ASN D O 1
ATOM 1555 N N . CYS D 1 7 ? 28.434 -2.479 8.419 1.00 8.45 23 CYS D N 1
ATOM 1556 C CA . CYS D 1 7 ? 29.850 -2.294 8.212 1.00 8.90 23 CYS D CA 1
ATOM 1557 C C . CYS D 1 7 ? 30.633 -3.276 9.099 1.00 11.78 23 CYS D C 1
ATOM 1558 O O . CYS D 1 7 ? 30.378 -3.370 10.299 1.00 13.68 23 CYS D O 1
ATOM 1561 N N . GLY D 1 8 ? 31.578 -4.006 8.515 1.00 13.31 24 GLY D N 1
ATOM 1562 C CA . GLY D 1 8 ? 32.293 -5.044 9.244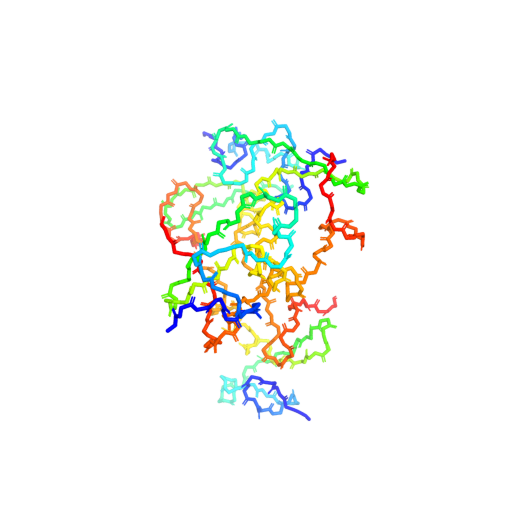 1.00 12.44 24 GLY D CA 1
ATOM 1563 C C . GLY D 1 8 ? 33.290 -4.499 10.249 1.00 14.33 24 GLY D C 1
ATOM 1564 O O . GLY D 1 8 ? 33.749 -5.219 11.142 1.00 19.41 24 GLY D O 1
ATOM 1565 N N . ILE D 1 9 ? 33.631 -3.220 10.112 1.00 13.15 25 ILE D N 1
ATOM 1566 C CA . ILE D 1 9 ? 34.506 -2.569 11.070 1.00 8.50 25 ILE D CA 1
ATOM 1567 C C . ILE D 1 9 ? 33.748 -2.120 12.332 1.00 11.03 25 ILE D C 1
ATOM 1568 O O . ILE D 1 9 ? 34.125 -2.496 13.452 1.00 11.48 25 ILE D O 1
ATOM 1573 N N . CYS D 1 10 ? 32.691 -1.323 12.156 1.00 9.73 26 CYS D N 1
ATOM 1574 C CA . CYS D 1 10 ? 32.046 -0.632 13.283 1.00 7.19 26 CYS D CA 1
ATOM 1575 C C . CYS D 1 10 ? 30.778 -1.348 13.778 1.00 8.90 26 CYS D C 1
ATOM 1576 O O . CYS D 1 10 ? 30.261 -1.064 14.882 1.00 7.98 26 CYS D O 1
ATOM 1579 N N . ARG D 1 11 ? 30.274 -2.241 12.935 1.00 7.52 27 ARG D N 1
ATOM 1580 C CA . ARG D 1 11 ? 29.063 -3.026 13.189 1.00 7.72 27 ARG D CA 1
ATOM 1581 C C . ARG D 1 11 ? 27.772 -2.228 13.113 1.00 7.96 27 ARG D C 1
ATOM 1582 O O . ARG D 1 11 ? 26.714 -2.702 13.534 1.00 9.55 27 ARG D O 1
ATOM 1590 N N . MET D 1 12 ? 27.849 -1.016 12.580 1.00 7.99 28 MET D N 1
ATOM 1591 C CA . MET D 1 12 ? 26.644 -0.215 12.409 1.00 8.28 28 MET D CA 1
ATOM 1592 C C . MET D 1 12 ? 26.120 -0.306 10.978 1.00 12.77 28 MET D C 1
ATOM 1593 O O . MET D 1 12 ? 26.874 -0.586 10.050 1.00 12.37 28 MET D O 1
ATOM 1598 N N . ALA D 1 13 ? 24.824 -0.063 10.815 1.00 10.04 29 ALA D N 1
ATOM 1599 C CA . ALA D 1 13 ? 24.187 -0.172 9.496 1.00 13.12 29 ALA D CA 1
ATOM 1600 C C . ALA D 1 13 ? 24.915 0.590 8.389 1.00 11.76 29 ALA D C 1
ATOM 1601 O O . ALA D 1 13 ? 25.309 1.731 8.577 1.00 10.28 29 ALA D O 1
ATOM 1603 N N . PHE D 1 14 ? 25.034 -0.050 7.224 1.00 15.71 30 PHE D N 1
ATOM 1604 C CA . PHE D 1 14 ? 25.449 0.602 5.992 1.00 16.00 30 PHE D CA 1
ATOM 1605 C C . PHE D 1 14 ? 24.559 1.793 5.641 1.00 13.54 30 PHE D C 1
ATOM 1606 O O . PHE D 1 14 ? 25.047 2.782 5.105 1.00 12.65 30 PHE D O 1
ATOM 1614 N N . ASN D 1 15 ? 23.259 1.706 5.931 1.00 13.24 31 ASN D N 1
ATOM 1615 C CA . ASN D 1 15 ? 22.353 2.799 5.563 1.00 18.05 31 ASN D CA 1
ATOM 1616 C C . ASN D 1 15 ? 22.362 3.968 6.543 1.00 19.00 31 ASN D C 1
ATOM 1617 O O . ASN D 1 15 ? 21.530 4.868 6.431 1.00 17.57 31 ASN D O 1
ATOM 1622 N N . GLY D 1 16 ? 23.285 3.952 7.504 1.00 13.28 32 GLY D N 1
ATOM 1623 C CA . GLY D 1 16 ? 23.418 5.050 8.441 1.00 16.15 32 GLY D CA 1
ATOM 1624 C C . GLY D 1 16 ? 24.862 5.471 8.677 1.00 15.15 32 GLY D C 1
ATOM 1625 O O . GLY D 1 16 ? 25.780 4.953 8.047 1.00 20.54 32 GLY D O 1
ATOM 1626 N N . CYS D 1 17 ? 25.045 6.413 9.597 1.00 16.18 33 CYS D N 1
ATOM 1627 C CA . CYS D 1 17 ? 26.361 6.941 9.978 1.00 15.43 33 CYS D CA 1
ATOM 1628 C C . CYS D 1 17 ? 27.281 5.917 10.632 1.00 13.30 33 CYS D C 1
ATOM 1629 O O . CYS D 1 17 ? 26.825 4.985 11.303 1.00 13.28 33 CYS D O 1
ATOM 1632 N N . CYS D 1 18 ? 28.579 6.146 10.468 1.00 8.94 34 CYS D N 1
ATOM 1633 C CA . CYS D 1 18 ? 29.607 5.486 11.256 1.00 11.02 34 CYS D CA 1
ATOM 1634 C C . CYS D 1 18 ? 29.553 6.022 12.692 1.00 10.46 34 CYS D C 1
ATOM 1635 O O . CYS D 1 18 ? 28.801 6.941 12.975 1.00 14.08 34 CYS D O 1
ATOM 1638 N N . PRO D 1 19 ? 30.363 5.455 13.604 1.00 9.29 35 PRO D N 1
ATOM 1639 C CA . PRO D 1 19 ? 30.319 5.934 15.006 1.00 7.92 35 PRO D CA 1
ATOM 1640 C C . PRO D 1 19 ? 30.670 7.412 15.217 1.00 11.80 35 PRO D C 1
ATOM 1641 O O . PRO D 1 19 ? 30.242 8.027 16.202 1.00 14.58 35 PRO D O 1
ATOM 1645 N N . ASP D 1 20 ? 31.447 7.981 14.304 1.00 14.34 36 ASP D N 1
ATOM 1646 C CA . ASP D 1 20 ? 31.961 9.339 14.491 1.00 20.81 36 ASP D CA 1
ATOM 1647 C C . ASP D 1 20 ? 31.046 10.427 13.926 1.00 19.53 36 ASP D C 1
ATOM 1648 O O . ASP D 1 20 ? 31.235 11.623 14.183 1.00 23.69 36 ASP D O 1
ATOM 1653 N N . CYS D 1 21 ? 30.044 10.006 13.172 1.00 16.59 37 CYS D N 1
ATOM 1654 C CA . CYS D 1 21 ? 29.153 10.940 12.495 1.00 19.06 37 CYS D CA 1
ATOM 1655 C C . CYS D 1 21 ? 27.772 11.020 13.146 1.00 28.55 37 CYS D C 1
ATOM 1656 O O . CYS D 1 21 ? 27.132 10.001 13.381 1.00 31.44 37 CYS D O 1
ATOM 1659 N N . LYS D 1 22 ? 27.319 12.239 13.423 1.00 36.30 38 LYS D N 1
ATOM 1660 C CA . LYS D 1 22 ? 25.946 12.478 13.867 1.00 38.28 38 LYS D CA 1
ATOM 1661 C C . LYS D 1 22 ? 24.957 12.297 12.722 1.00 41.75 38 LYS D C 1
ATOM 1662 O O . LYS D 1 22 ? 24.432 13.273 12.183 1.00 42.38 38 LYS D O 1
ATOM 1668 N N . ASP D 1 26 ? 27.963 14.142 9.104 1.00 45.71 42 ASP D N 1
ATOM 1669 C CA . ASP D 1 26 ? 26.659 14.024 8.464 1.00 41.77 42 ASP D CA 1
ATOM 1670 C C . ASP D 1 26 ? 26.797 13.469 7.046 1.00 37.80 42 ASP D C 1
ATOM 1671 O O . ASP D 1 26 ? 25.925 12.744 6.568 1.00 42.66 42 ASP D O 1
ATOM 1676 N N . ASP D 1 27 ? 27.894 13.809 6.374 1.00 31.41 43 ASP D N 1
ATOM 1677 C CA . ASP D 1 27 ? 28.223 13.179 5.097 1.00 22.45 43 ASP D CA 1
ATOM 1678 C C . ASP D 1 27 ? 29.143 11.985 5.366 1.00 17.19 43 ASP D C 1
ATOM 1679 O O . ASP D 1 27 ? 30.319 12.160 5.693 1.00 18.02 43 ASP D O 1
ATOM 1684 N N . CYS D 1 28 ? 28.605 10.780 5.227 1.00 16.44 44 CYS D N 1
ATOM 1685 C CA . CYS D 1 28 ? 29.310 9.568 5.660 1.00 15.83 44 CYS D CA 1
ATOM 1686 C C . CYS D 1 28 ? 29.170 8.474 4.609 1.00 15.04 44 CYS D C 1
ATOM 1687 O O . CYS D 1 28 ? 28.377 7.549 4.748 1.00 15.75 44 CYS D O 1
ATOM 1690 N N . PRO D 1 29 ? 29.956 8.582 3.534 1.00 12.88 45 PRO D N 1
ATOM 1691 C CA . PRO D 1 29 ? 29.839 7.698 2.382 1.00 15.82 45 PRO D CA 1
ATOM 1692 C C . PRO D 1 29 ? 30.387 6.310 2.667 1.00 15.40 45 PRO D C 1
ATOM 1693 O O . PRO D 1 29 ? 31.185 6.126 3.593 1.00 13.20 45 PRO D O 1
ATOM 1697 N N . LEU D 1 30 ? 29.934 5.354 1.863 1.00 10.73 46 LEU D N 1
ATOM 1698 C CA . LEU D 1 30 ? 30.484 4.011 1.880 1.00 9.43 46 LEU D CA 1
ATOM 1699 C C . LEU D 1 30 ? 31.643 3.879 0.892 1.00 14.06 46 LEU D C 1
ATOM 1700 O O . LEU D 1 30 ? 31.835 4.727 0.025 1.00 14.49 46 LEU D O 1
ATOM 1705 N N . VAL D 1 31 ? 32.405 2.801 1.039 1.00 9.74 47 VAL D N 1
ATOM 1706 C CA . VAL D 1 31 ? 33.558 2.551 0.166 1.00 9.10 47 VAL D CA 1
ATOM 1707 C C . VAL D 1 31 ? 33.649 1.057 -0.045 1.00 9.07 47 VAL D C 1
ATOM 1708 O O . VAL D 1 31 ? 33.277 0.293 0.838 1.00 9.14 47 VAL D O 1
ATOM 1712 N N . TRP D 1 32 ? 34.103 0.643 -1.223 1.00 9.24 48 TRP D N 1
ATOM 1713 C CA . TRP D 1 32 ? 34.235 -0.773 -1.562 1.00 9.28 48 TRP D CA 1
ATOM 1714 C C . TRP D 1 32 ? 35.703 -1.083 -1.856 1.00 9.75 48 TRP D C 1
ATOM 1715 O O . TRP D 1 32 ? 36.403 -0.254 -2.410 1.00 10.71 48 TRP D O 1
ATOM 1726 N N . GLY D 1 33 ? 36.158 -2.269 -1.477 1.00 11.56 49 GLY D N 1
ATOM 1727 C CA . GLY D 1 33 ? 37.510 -2.685 -1.811 1.00 8.93 49 GLY D CA 1
ATOM 1728 C C . GLY D 1 33 ? 37.431 -3.433 -3.124 1.00 13.05 49 GLY D C 1
ATOM 1729 O O . GLY D 1 33 ? 36.348 -3.778 -3.593 1.00 13.28 49 GLY D O 1
ATOM 1730 N N . GLN D 1 34 ? 38.578 -3.706 -3.736 1.00 9.75 50 GLN D N 1
ATOM 1731 C CA . GLN D 1 34 ? 38.567 -4.479 -4.971 1.00 12.08 50 GLN D CA 1
ATOM 1732 C C . GLN D 1 34 ? 38.185 -5.935 -4.667 1.00 17.79 50 GLN D C 1
ATOM 1733 O O . GLN D 1 34 ? 37.823 -6.692 -5.558 1.00 17.36 50 GLN D O 1
ATOM 1739 N N . CYS D 1 35 ? 38.235 -6.294 -3.391 1.00 16.61 51 CYS D N 1
ATOM 1740 C CA . CYS D 1 35 ? 37.829 -7.618 -2.951 1.00 20.50 51 CYS D CA 1
ATOM 1741 C C . CYS D 1 35 ? 36.307 -7.693 -2.820 1.00 20.18 51 CYS D C 1
ATOM 1742 O O . CYS D 1 35 ? 35.750 -8.763 -2.618 1.00 20.73 51 CYS D O 1
ATOM 1745 N N . SER D 1 36 ? 35.653 -6.537 -2.921 1.00 12.59 52 SER D N 1
ATOM 1746 C CA . SER D 1 36 ? 34.198 -6.426 -2.898 1.00 16.41 52 SER D CA 1
ATOM 1747 C C . SER D 1 36 ? 33.605 -6.249 -1.522 1.00 13.66 52 SER D C 1
ATOM 1748 O O . SER D 1 36 ? 32.389 -6.276 -1.403 1.00 18.29 52 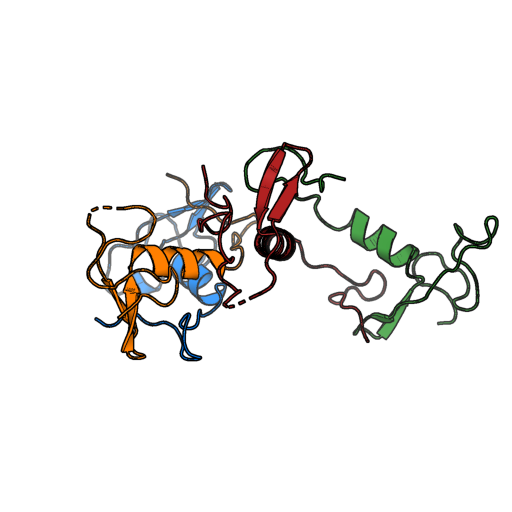SER D O 1
ATOM 1751 N N . HIS D 1 37 ? 34.428 -6.127 -0.478 1.00 15.81 53 HIS D N 1
ATOM 1752 C CA . HIS D 1 37 ? 33.857 -5.806 0.829 1.00 14.69 53 HIS D CA 1
ATOM 1753 C C . HIS D 1 37 ? 33.625 -4.319 0.953 1.00 15.24 53 HIS D C 1
ATOM 1754 O O . HIS D 1 37 ? 34.374 -3.514 0.407 1.00 12.95 53 HIS D O 1
ATOM 1761 N N . CYS D 1 38 ? 32.568 -3.983 1.674 1.00 12.03 54 CYS D N 1
ATOM 1762 C CA . CYS D 1 38 ? 32.089 -2.622 1.809 1.00 8.94 54 CYS D CA 1
ATOM 1763 C C . CYS D 1 38 ? 32.229 -2.156 3.259 1.00 8.61 54 CYS D C 1
ATOM 1764 O O . CYS D 1 38 ? 31.997 -2.934 4.190 1.00 11.50 54 CYS D O 1
ATOM 1767 N N . PHE D 1 39 ? 32.601 -0.892 3.440 1.00 9.42 55 PHE D N 1
ATOM 1768 C CA . PHE D 1 39 ? 32.693 -0.282 4.759 1.00 8.25 55 PHE D CA 1
ATOM 1769 C C . PHE D 1 39 ? 32.257 1.189 4.678 1.00 11.46 55 PHE D C 1
ATOM 1770 O O . PHE D 1 39 ? 32.146 1.748 3.595 1.00 9.34 55 PHE D O 1
ATOM 1778 N N . HIS D 1 40 ? 31.993 1.816 5.821 1.00 8.24 56 HIS D N 1
ATOM 1779 C CA . HIS D 1 40 ? 31.895 3.257 5.837 1.00 8.63 56 HIS D CA 1
ATOM 1780 C C . HIS D 1 40 ? 33.292 3.742 5.465 1.00 11.49 56 HIS D C 1
ATOM 1781 O O . HIS D 1 40 ? 34.272 3.204 5.990 1.00 10.15 56 HIS D O 1
ATOM 1788 N N . MET D 1 41 ? 33.408 4.740 4.585 1.00 10.94 57 MET D N 1
ATOM 1789 C CA . MET D 1 41 ? 34.731 5.318 4.290 1.00 8.31 57 MET D CA 1
ATOM 1790 C C . MET D 1 41 ? 35.506 5.679 5.556 1.00 9.90 57 MET D C 1
ATOM 1791 O O . MET D 1 41 ? 36.682 5.329 5.703 1.00 8.51 57 MET D O 1
ATOM 1796 N N . HIS D 1 42 ? 34.847 6.382 6.473 1.00 8.29 58 HIS D N 1
ATOM 1797 C CA . HIS D 1 42 ? 35.516 6.835 7.680 1.00 8.75 58 HIS D CA 1
ATOM 1798 C C . HIS D 1 42 ? 36.073 5.658 8.462 1.00 7.54 58 HIS D C 1
ATOM 1799 O O . HIS D 1 42 ? 37.160 5.757 9.042 1.00 8.51 58 HIS D O 1
ATOM 1806 N N . CYS D 1 43 ? 35.336 4.550 8.480 1.00 9.44 59 CYS D N 1
ATOM 1807 C CA . CYS D 1 43 ? 35.782 3.370 9.214 1.00 10.43 59 CYS D CA 1
ATOM 1808 C C . CYS D 1 43 ? 37.061 2.821 8.593 1.00 7.95 59 CYS D C 1
ATOM 1809 O O . CYS D 1 43 ? 38.040 2.541 9.307 1.00 9.19 59 CYS D O 1
ATOM 1812 N N . ILE D 1 44 ? 37.054 2.683 7.271 1.00 7.39 60 ILE D N 1
ATOM 1813 C CA . ILE D 1 44 ? 38.243 2.219 6.553 1.00 7.60 60 ILE D CA 1
ATOM 1814 C C . ILE D 1 44 ? 39.440 3.158 6.755 1.00 7.68 60 ILE D C 1
ATOM 1815 O O . ILE D 1 44 ? 40.560 2.690 6.983 1.00 7.22 60 ILE D O 1
ATOM 1820 N N . LEU D 1 45 ? 39.223 4.471 6.692 1.00 7.42 61 LEU D N 1
ATOM 1821 C CA . LEU D 1 45 ? 40.339 5.413 6.844 1.00 7.42 61 LEU D CA 1
ATOM 1822 C C . LEU D 1 45 ? 40.934 5.341 8.255 1.00 7.22 61 LEU D C 1
ATOM 1823 O O . LEU D 1 45 ? 42.159 5.382 8.438 1.00 7.80 61 LEU D O 1
ATOM 1828 N N . LYS D 1 46 ? 40.056 5.204 9.245 1.00 7.59 62 LYS D N 1
ATOM 1829 C CA . LYS D 1 46 ? 40.454 5.050 10.638 1.00 10.40 62 LYS D CA 1
ATOM 1830 C C . LYS D 1 46 ? 41.196 3.731 10.851 1.00 8.37 62 LYS D C 1
ATOM 1831 O O . LYS D 1 46 ? 42.244 3.698 11.520 1.00 11.13 62 LYS D O 1
ATOM 1837 N N . TRP D 1 47 ? 40.651 2.642 10.311 1.00 7.83 63 TRP D N 1
ATOM 1838 C CA . TRP D 1 47 ? 41.286 1.327 10.386 1.00 10.78 63 TRP D CA 1
ATOM 1839 C C . TRP D 1 47 ? 42.678 1.368 9.804 1.00 14.22 63 TRP D C 1
ATOM 1840 O O . TRP D 1 47 ? 43.633 0.934 10.437 1.00 12.56 63 TRP D O 1
ATOM 1851 N N . LEU D 1 48 ? 42.802 1.905 8.598 1.00 13.64 64 LEU D N 1
ATOM 1852 C CA . LEU D 1 48 ? 44.102 2.004 7.963 1.00 9.77 64 LEU D CA 1
ATOM 1853 C C . LEU D 1 48 ? 45.088 2.789 8.839 1.00 8.36 64 LEU D C 1
ATOM 1854 O O . LEU D 1 48 ? 46.240 2.382 9.007 1.00 10.95 64 LEU D O 1
ATOM 1859 N N . HIS D 1 49 ? 44.645 3.907 9.401 1.00 8.80 65 HIS D N 1
ATOM 1860 C CA . HIS D 1 49 ? 45.491 4.673 10.313 1.00 10.11 65 HIS D CA 1
ATOM 1861 C C . HIS D 1 49 ? 45.889 3.875 11.556 1.00 14.41 65 HIS D C 1
ATOM 1862 O O . HIS D 1 49 ? 47.053 3.895 11.974 1.00 16.29 65 HIS D O 1
ATOM 1869 N N . ALA D 1 50 ? 44.932 3.172 12.145 1.00 11.62 66 ALA D N 1
ATOM 1870 C CA . ALA D 1 50 ? 45.194 2.393 13.361 1.00 12.70 66 ALA D CA 1
ATOM 1871 C C . ALA D 1 50 ? 46.168 1.245 13.111 1.00 12.22 66 ALA D C 1
ATOM 1872 O O . ALA D 1 50 ? 46.905 0.818 14.002 1.00 15.99 66 ALA D O 1
ATOM 1874 N N . GLN D 1 51 ? 46.171 0.735 11.890 1.00 11.69 67 GLN D N 1
ATOM 1875 C CA . GLN D 1 51 ? 46.978 -0.438 11.562 1.00 14.59 67 GLN D CA 1
ATOM 1876 C C . GLN D 1 51 ? 48.401 -0.095 11.105 1.00 17.84 67 GLN D C 1
ATOM 1877 O O . GLN D 1 51 ? 49.260 -0.973 11.015 1.00 21.09 67 GLN D O 1
ATOM 1883 N N . GLN D 1 52 ? 48.657 1.183 10.838 1.00 15.61 68 GLN D N 1
ATOM 1884 C CA . GLN D 1 52 ? 49.939 1.574 10.252 1.00 19.11 68 GLN D CA 1
ATOM 1885 C C . GLN D 1 52 ? 51.048 1.646 11.308 1.00 21.17 68 GLN D C 1
ATOM 1886 O O . GLN D 1 52 ? 50.790 1.999 12.463 1.00 24.28 68 GLN D O 1
ATOM 1892 N N . VAL D 1 53 ? 52.273 1.290 10.921 1.00 23.14 69 VAL D N 1
ATOM 1893 C CA . VAL D 1 53 ? 53.420 1.387 11.824 1.00 20.84 69 VAL D CA 1
ATOM 1894 C C . VAL D 1 53 ? 54.008 2.799 11.801 1.00 20.24 69 VAL D C 1
ATOM 1895 O O . VAL D 1 53 ? 53.922 3.498 10.794 1.00 19.08 69 VAL D O 1
ATOM 1899 N N . GLN D 1 54 ? 54.593 3.207 12.921 1.00 16.43 70 GLN D N 1
ATOM 1900 C CA . GLN D 1 54 ? 55.187 4.531 13.060 1.00 20.69 70 GLN D CA 1
ATOM 1901 C C . GLN D 1 54 ? 56.186 4.830 11.946 1.00 18.27 70 GLN D C 1
ATOM 1902 O O . GLN D 1 54 ? 57.080 4.026 11.684 1.00 19.08 70 GLN D O 1
ATOM 1908 N N . GLN D 1 55 ? 56.049 5.987 11.300 1.00 13.82 71 GLN D N 1
ATOM 1909 C CA . GLN D 1 55 ? 56.981 6.369 10.230 1.00 14.35 71 GLN D CA 1
ATOM 1910 C C . GLN D 1 55 ? 58.091 7.313 10.710 1.00 15.22 71 GLN D C 1
ATOM 1911 O O . GLN D 1 55 ? 57.895 8.121 11.632 1.00 16.54 71 GLN D O 1
ATOM 1917 N N . HIS D 1 56 ? 59.262 7.214 10.078 1.00 12.85 72 HIS D N 1
ATOM 1918 C CA . HIS D 1 56 ? 60.419 7.966 10.541 1.00 13.27 72 HIS D CA 1
ATOM 1919 C C . HIS D 1 56 ? 61.069 8.805 9.449 1.00 14.58 72 HIS D C 1
ATOM 1920 O O . HIS D 1 56 ? 61.046 8.453 8.272 1.00 13.19 72 HIS D O 1
ATOM 1927 N N . CYS D 1 57 ? 61.642 9.937 9.841 1.00 13.68 73 CYS D N 1
ATOM 1928 C CA . CYS D 1 57 ? 62.411 10.727 8.899 1.00 11.95 73 CYS D CA 1
ATOM 1929 C C . CYS D 1 57 ? 63.650 9.943 8.435 1.00 14.75 73 CYS D C 1
ATOM 1930 O O . CYS D 1 57 ? 64.372 9.368 9.259 1.00 16.51 73 CYS D O 1
ATOM 1933 N N . PRO D 1 58 ? 63.906 9.895 7.109 1.00 14.23 74 PRO D N 1
ATOM 1934 C CA . PRO D 1 58 ? 65.085 9.129 6.676 1.00 15.43 74 PRO D CA 1
ATOM 1935 C C . PRO D 1 58 ? 66.400 9.794 7.047 1.00 17.21 74 PRO D C 1
ATOM 1936 O O . PRO D 1 58 ? 67.455 9.152 6.987 1.00 18.99 74 PRO D O 1
ATOM 1940 N N . MET D 1 59 ? 66.338 11.072 7.413 1.00 13.70 75 MET D N 1
ATOM 1941 C CA . MET D 1 59 ? 67.546 11.818 7.756 1.00 15.37 75 MET D CA 1
ATOM 1942 C C . MET D 1 59 ? 67.885 11.729 9.241 1.00 22.23 75 MET D C 1
ATOM 1943 O O . MET D 1 59 ? 69.010 11.372 9.607 1.00 25.41 75 MET D O 1
ATOM 1948 N N . CYS D 1 60 ? 66.913 12.039 10.095 1.00 18.35 76 CYS D N 1
ATOM 1949 C CA . CYS D 1 60 ? 67.187 12.196 11.522 1.00 18.52 76 CYS D CA 1
ATOM 1950 C C . CYS D 1 60 ? 66.548 11.118 12.362 1.00 21.38 76 CYS D C 1
ATOM 1951 O O . CYS D 1 60 ? 66.817 11.019 13.557 1.00 23.02 76 CYS D O 1
ATOM 1954 N N . ARG D 1 61 ? 65.688 10.323 11.730 1.00 22.05 77 ARG D N 1
ATOM 1955 C CA . ARG D 1 61 ? 65.070 9.173 12.365 1.00 17.32 77 ARG D CA 1
ATOM 1956 C C . ARG D 1 61 ? 64.022 9.514 13.422 1.00 16.87 77 ARG D C 1
ATOM 1957 O O . ARG D 1 61 ? 63.485 8.621 14.063 1.00 18.09 77 ARG D O 1
ATOM 1965 N N . GLN D 1 62 ? 63.705 10.792 13.590 1.00 16.93 78 GLN D N 1
ATOM 1966 C CA . GLN D 1 62 ? 62.597 11.170 14.458 1.00 21.66 78 GLN D CA 1
ATOM 1967 C C . GLN D 1 62 ? 61.287 10.828 13.768 1.00 22.96 78 GLN D C 1
ATOM 1968 O O . GLN D 1 62 ? 61.247 10.692 12.545 1.00 20.14 78 GLN D O 1
ATOM 1974 N N . GLU D 1 63 ? 60.225 10.686 14.554 1.00 23.62 79 GLU D N 1
ATOM 1975 C CA . GLU D 1 63 ? 58.880 10.495 14.017 1.00 22.94 79 GLU D CA 1
ATOM 1976 C C . GLU D 1 63 ? 58.581 11.458 12.878 1.00 22.04 79 GLU D C 1
ATOM 1977 O O . GLU D 1 63 ? 58.674 12.689 13.045 1.00 20.62 79 GLU D O 1
ATOM 1983 N N . TRP D 1 64 ? 58.208 10.911 11.728 1.00 19.04 80 TRP D N 1
ATOM 1984 C CA . TRP D 1 64 ? 57.833 11.739 10.594 1.00 12.83 80 TRP D CA 1
ATOM 1985 C C . TRP D 1 64 ? 56.412 12.282 10.740 1.00 16.00 80 TRP D C 1
ATOM 1986 O O . TRP D 1 64 ? 55.461 11.533 10.982 1.00 16.11 80 TRP D O 1
ATOM 1997 N N . LYS D 1 65 ? 56.286 13.594 10.608 1.00 16.29 81 LYS D N 1
ATOM 1998 C CA . LYS D 1 65 ? 54.983 14.246 10.560 1.00 14.23 81 LYS D CA 1
ATOM 1999 C C . LYS D 1 65 ? 55.061 15.432 9.604 1.00 12.38 81 LYS D C 1
ATOM 2000 O O . LYS D 1 65 ? 55.972 16.245 9.705 1.00 17.90 81 LYS D O 1
ATOM 2006 N N . PHE D 1 66 ? 54.112 15.520 8.672 1.00 11.48 82 PHE D N 1
ATOM 2007 C CA . PHE D 1 66 ? 54.112 16.624 7.735 1.00 11.88 82 PHE D CA 1
ATOM 2008 C C . PHE D 1 66 ? 53.793 17.909 8.479 1.00 17.14 82 PHE D C 1
ATOM 2009 O O . PHE D 1 66 ? 53.000 17.911 9.423 1.00 21.60 82 PHE D O 1
ATOM 2017 N N . LYS D 1 67 ? 54.430 18.987 8.042 1.00 13.43 83 LYS D N 1
ATOM 2018 C CA . LYS D 1 67 ? 54.238 20.324 8.610 1.00 16.68 83 LYS D CA 1
ATOM 2019 C C . LYS D 1 67 ? 53.488 21.199 7.609 1.00 23.72 83 LYS D C 1
ATOM 2020 O O . LYS D 1 67 ? 53.850 21.232 6.429 1.00 23.20 83 LYS D O 1
ATOM 2026 N N . GLU D 1 68 ? 52.446 21.883 8.087 1.00 26.26 84 GLU D N 1
ATOM 2027 C CA . GLU D 1 68 ? 51.710 22.892 7.317 1.00 37.86 84 GLU D CA 1
ATOM 2028 C C . GLU D 1 68 ? 50.410 23.300 8.010 1.00 44.45 84 GLU D C 1
ATOM 2029 O O . GLU D 1 68 ? 49.331 23.273 7.406 1.00 49.82 84 GLU D O 1
#

Solvent-accessible surface area: 16284 Å² total; per-residue (Å²): 173,79,0,11,59,29,167,67,38,35,135,34,29,1,74,82,4,104,144,82,61,87,129,22,62,49,16,112,3,102,17,86,51,16,0,0,64,54,5,0,84,118,80,24,156,75,91,39,60,82,30,86,0,19,96,39,235,104,104,23,120,80,129,193,181,80,1,26,27,24,199,85,42,50,149,35,61,1,68,77,80,169,26,63,56,12,115,1,110,18,85,60,20,0,0,55,55,1,0,81,11,19,26,88,13,32,87,61,38,23,80,1,34,94,36,188,106,72,14,106,102,111,182,142,77,76,0,12,60,24,164,86,49,39,154,36,43,1,80,75,3,160,141,82,57,79,129,24,59,54,20,104,0,114,22,82,52,15,0,0,67,58,4,0,86,115,80,16,123,74,90,68,79,96,28,81,1,34,102,38,238,105,106,13,103,82,121,182,143,89,38,1,35,24,0,95,26,30,40,134,31,40,2,18,71,21,153,148,123,22,65,54,13,116,1,110,18,82,52,20,0,0,54,62,6,0,88,75,51,30,150,38,38,48,72,103,22,86,2,36,102,46,189,110,81,19,123,103,90,151

Sequence (250 aa):
ENCGICRMAFNGCCPDCKVPGDDCPLVWGQCSHCFHMMHCILKWLHAQQVQQHCPMCRQEWKFKEENCGICRMAFNGCCPDCDCPLVWGQCSHCFHMHCILKWLHAQQVQQHCPMCRQEWKFKEDENCGICRMAFNGCCPDCKVPGDDCPLVVWGQCSHCFHMMHCILKWLHAQQVQQHCPMMCRQEWKFKEDENCGICRMAFNGCCPDCKDDCPLVWGQCSHCFHMHCILKWLHAQQVQQHCPMCRQEWKFKE

GO terms:
  GO:0005515 protein binding (F, IPI)
  GO:0061630 ubiquitin protein ligase activity (F, IDA)
  GO:0045842 positive regulation of mitotic metaphase/anaphase transition (P, IDA)
  GO:0031145 anaphase-promoting complex-dependent catabolic process (P, IDA)
  GO:0097602 cullin family protein binding (F, IDA)
  GO:0034450 ubiquitin-ubiquitin ligase activity (F, IDA)
  GO:0005680 anaphase-promoting complex (C, IDA)
  GO:0141198 protein branched polyubiquitination (P, IDA)
  GO:0070936 protein K48-linked ubiquitination (P, IDA)
  GO:0070979 protein K11-linked ubiquitination (P, IDA)
  GO:0005654 nucleoplasm (C, TAS)
  GO:0005829 cytosol (C, TAS)
  GO:0005654 nucleoplasm (C, IDA)
  GO:0005730 nucleolus (C, IDA)
  GO:0004842 ubiquitin-protein transferase activity (F, IDA)
  GO:0016567 protein ubiquitination (P, IDA)
  GO:0000278 mitotic cell cycle (P, TAS)

B-factor: mean 19.39, std 9.92, range [6.58, 64.08]

Radius of gyration: 23.55 Å; Cα contacts (8 Å, |Δi|>4): 421; chains: 4; bounding box: 59×45×69 Å

InterPro domains:
  IPR001841 Zinc finger, RING-type [PS50089] (34-77)
  IPR013083 Zinc finger, RING/FYVE/PHD-type [G3DSA:3.30.40.10] (1-84)
  IPR024991 Anaphase-promoting complex subunit 11, RING-H2 finger [PF12861] (20-84)
  IPR024991 Anaphase-promoting complex subunit 11, RING-H2 finger [cd16456] (20-82)
  IPR051031 RING-box E3 Ubiquitin Ligase [PTHR11210] (2-84)